Protein AF-A0A9D6PMW6-F1 (afdb_monomer)

Structure (mmCIF, N/CA/C/O backbone):
data_AF-A0A9D6PMW6-F1
#
_entry.id   AF-A0A9D6PMW6-F1
#
loop_
_atom_site.group_PDB
_atom_site.id
_atom_site.type_symbol
_atom_site.label_atom_id
_atom_site.label_alt_id
_atom_site.label_comp_id
_atom_site.label_asym_id
_atom_site.label_entity_id
_atom_site.label_seq_id
_atom_site.pdbx_PDB_ins_code
_atom_site.Cartn_x
_atom_site.Cartn_y
_atom_site.Cartn_z
_atom_site.occupancy
_atom_site.B_iso_or_equiv
_atom_site.auth_seq_id
_atom_site.auth_comp_id
_atom_site.auth_asym_id
_atom_site.auth_atom_id
_atom_site.pdbx_PDB_model_num
ATOM 1 N N . MET A 1 1 ? 7.064 -16.367 3.339 1.00 89.75 1 MET A N 1
ATOM 2 C CA . MET A 1 1 ? 6.747 -15.152 2.563 1.00 89.75 1 MET A CA 1
ATOM 3 C C . MET A 1 1 ? 5.473 -15.414 1.780 1.00 89.75 1 MET A C 1
ATOM 5 O O . MET A 1 1 ? 5.147 -16.579 1.573 1.00 89.75 1 MET A O 1
ATOM 9 N N . HIS A 1 2 ? 4.798 -14.378 1.292 1.00 91.50 2 HIS A N 1
ATOM 10 C CA . HIS A 1 2 ? 3.635 -14.525 0.415 1.00 91.50 2 HIS A CA 1
ATOM 11 C C . HIS A 1 2 ? 3.968 -13.987 -0.974 1.00 91.50 2 HIS A C 1
ATOM 13 O O . HIS A 1 2 ? 4.409 -12.847 -1.101 1.00 91.50 2 HIS A O 1
ATOM 19 N N . VAL A 1 3 ? 3.780 -14.811 -2.005 1.00 92.81 3 VAL A N 1
ATOM 20 C CA . VAL A 1 3 ? 4.070 -14.461 -3.401 1.00 92.81 3 VAL A CA 1
ATOM 21 C C . VAL A 1 3 ? 2.794 -14.596 -4.213 1.00 92.81 3 VAL A C 1
ATOM 23 O O . VAL A 1 3 ? 2.181 -15.660 -4.236 1.00 92.81 3 VAL A O 1
ATOM 26 N N . PHE A 1 4 ? 2.428 -13.528 -4.909 1.00 92.56 4 PHE A N 1
ATOM 27 C CA . PHE A 1 4 ? 1.276 -13.466 -5.793 1.00 92.56 4 PHE A CA 1
ATOM 28 C C . PHE A 1 4 ? 1.757 -13.243 -7.223 1.00 92.56 4 PHE A C 1
ATOM 30 O O . PHE A 1 4 ? 2.538 -12.329 -7.497 1.00 92.56 4 PHE A O 1
ATOM 37 N N . ARG A 1 5 ? 1.289 -14.091 -8.140 1.00 90.81 5 ARG A N 1
ATOM 38 C CA . ARG A 1 5 ? 1.545 -13.971 -9.578 1.00 90.81 5 ARG A CA 1
ATOM 39 C C . ARG A 1 5 ? 0.214 -13.800 -10.285 1.00 90.81 5 ARG A C 1
ATOM 41 O O . ARG A 1 5 ? -0.631 -14.688 -10.208 1.00 90.81 5 ARG A O 1
ATOM 48 N N . LYS A 1 6 ? 0.030 -12.670 -10.962 1.00 83.94 6 LYS A N 1
ATOM 49 C CA . LYS A 1 6 ? -1.171 -12.403 -11.758 1.00 83.94 6 LYS A CA 1
ATOM 50 C C . LYS A 1 6 ? -0.762 -11.721 -13.055 1.00 83.94 6 LYS A C 1
ATOM 52 O O . LYS A 1 6 ? -0.199 -10.633 -13.024 1.00 83.94 6 LYS A O 1
ATOM 57 N N . ALA A 1 7 ?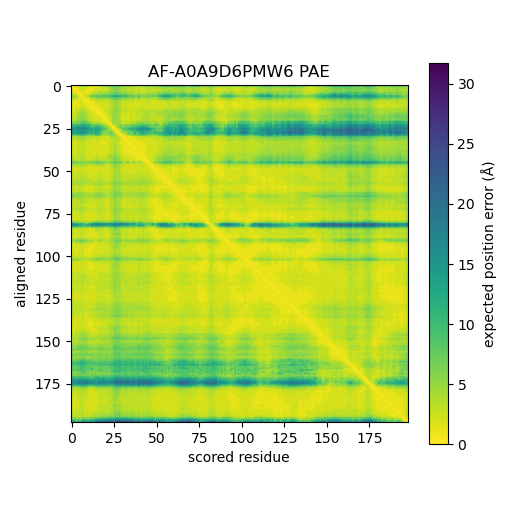 -1.022 -12.380 -14.184 1.00 82.00 7 ALA A N 1
ATOM 58 C CA . ALA A 1 7 ? -0.526 -11.963 -15.495 1.00 82.00 7 ALA A CA 1
ATOM 59 C C . ALA A 1 7 ? 0.995 -11.680 -15.465 1.00 82.00 7 ALA A C 1
ATOM 61 O O . ALA A 1 7 ? 1.779 -12.558 -15.109 1.00 82.00 7 ALA A O 1
ATOM 62 N N . ASN A 1 8 ? 1.407 -10.462 -15.811 1.00 84.69 8 ASN A N 1
ATOM 63 C CA . ASN A 1 8 ? 2.788 -9.978 -15.798 1.00 84.69 8 ASN A CA 1
ATOM 64 C C . ASN A 1 8 ? 3.202 -9.312 -14.469 1.00 84.69 8 ASN A C 1
ATOM 66 O O . ASN A 1 8 ? 4.282 -8.731 -14.393 1.00 84.69 8 ASN A O 1
ATOM 70 N N . VAL A 1 9 ? 2.364 -9.380 -13.431 1.00 89.44 9 VAL A N 1
ATOM 71 C CA . VAL A 1 9 ? 2.610 -8.756 -12.127 1.00 89.44 9 VAL A CA 1
ATOM 72 C C . VAL A 1 9 ? 3.097 -9.796 -11.122 1.00 89.44 9 VAL A C 1
ATOM 74 O O . VAL A 1 9 ? 2.489 -10.856 -10.940 1.00 89.44 9 VAL A O 1
ATOM 77 N N . LEU A 1 10 ? 4.184 -9.452 -10.432 1.00 92.75 10 LEU A N 1
ATOM 78 C CA . LEU A 1 10 ? 4.709 -10.176 -9.281 1.00 92.75 10 LEU A CA 1
ATOM 79 C C . LEU A 1 10 ? 4.611 -9.278 -8.044 1.00 92.75 10 LEU A C 1
ATOM 81 O O . LEU A 1 10 ? 5.335 -8.292 -7.938 1.00 92.75 10 LEU A O 1
ATOM 85 N N . ALA A 1 11 ? 3.732 -9.636 -7.112 1.00 95.00 11 ALA A N 1
ATOM 86 C CA . ALA A 1 11 ? 3.589 -8.960 -5.826 1.00 95.00 11 ALA A CA 1
ATOM 87 C C . ALA A 1 11 ? 4.095 -9.877 -4.709 1.00 95.00 11 ALA A C 1
ATOM 89 O O . ALA A 1 11 ? 3.752 -11.061 -4.656 1.00 95.00 11 ALA A O 1
ATOM 90 N N . ILE A 1 12 ? 4.944 -9.350 -3.827 1.00 95.38 12 ILE A N 1
ATOM 91 C CA . ILE A 1 12 ? 5.610 -10.132 -2.783 1.00 95.38 12 ILE A CA 1
ATOM 92 C C . ILE A 1 12 ? 5.473 -9.408 -1.452 1.00 95.38 12 ILE A C 1
ATOM 94 O O . ILE A 1 12 ? 5.781 -8.224 -1.347 1.00 95.38 12 ILE A O 1
ATOM 98 N N . PHE A 1 13 ? 5.090 -10.156 -0.423 1.00 95.62 13 PHE A N 1
ATOM 99 C CA . PHE A 1 13 ? 5.191 -9.733 0.967 1.00 95.62 13 PHE A CA 1
ATOM 100 C C . PHE A 1 13 ? 6.201 -10.636 1.671 1.00 95.62 13 PHE A C 1
ATOM 102 O O . PHE A 1 13 ? 5.949 -11.825 1.903 1.00 95.62 13 PHE A O 1
ATOM 109 N N . SER A 1 14 ? 7.378 -10.081 1.957 1.00 93.88 14 SER A N 1
ATOM 110 C CA . SER A 1 14 ? 8.423 -10.762 2.718 1.00 93.88 14 SER A CA 1
ATOM 111 C C . SER A 1 14 ? 7.967 -11.052 4.147 1.00 93.88 14 SER A C 1
ATOM 113 O O . SER A 1 14 ? 7.059 -10.412 4.673 1.00 93.88 14 SER A O 1
ATOM 115 N N . ASP A 1 15 ? 8.625 -12.008 4.791 1.00 92.06 15 ASP A N 1
ATOM 116 C CA . ASP A 1 15 ? 8.493 -12.237 6.227 1.00 92.06 15 ASP A CA 1
ATOM 117 C C . ASP A 1 15 ? 9.871 -12.170 6.896 1.00 92.06 15 ASP A C 1
ATOM 119 O O . ASP A 1 15 ? 10.880 -11.870 6.255 1.00 92.06 15 ASP A O 1
ATOM 123 N N . ARG A 1 16 ? 9.923 -12.479 8.193 1.00 90.50 16 ARG A N 1
ATOM 124 C CA . ARG A 1 16 ? 11.160 -12.434 8.985 1.00 90.50 16 ARG A CA 1
ATOM 125 C C . ARG A 1 16 ? 12.247 -13.397 8.488 1.00 90.50 16 ARG A C 1
ATOM 127 O O . ARG A 1 16 ? 13.410 -13.196 8.816 1.00 90.50 16 ARG A O 1
ATOM 134 N N . THR A 1 17 ? 11.903 -14.423 7.704 1.00 90.81 17 THR A N 1
ATOM 135 C CA . THR A 1 17 ? 12.887 -15.367 7.143 1.00 90.81 17 THR A CA 1
ATOM 136 C C . THR A 1 17 ? 13.691 -14.763 5.992 1.00 90.81 17 THR A C 1
ATOM 138 O O . THR A 1 17 ? 14.759 -15.274 5.657 1.00 90.81 17 THR A O 1
ATOM 141 N N . SER A 1 18 ? 13.221 -13.648 5.420 1.00 89.81 18 SER A N 1
ATOM 142 C CA . SER A 1 18 ? 13.950 -12.868 4.415 1.00 89.81 18 SER A CA 1
ATOM 143 C C . SER A 1 18 ? 15.012 -11.937 5.013 1.00 89.81 18 SER A C 1
ATOM 145 O O . SER A 1 18 ? 15.673 -11.229 4.259 1.00 89.81 18 SER A O 1
ATOM 147 N N . GLY A 1 19 ? 15.177 -11.924 6.339 1.00 89.50 19 GLY A N 1
ATOM 148 C CA . GLY A 1 19 ? 16.024 -10.955 7.027 1.00 89.50 19 GLY A CA 1
ATOM 149 C C . GLY A 1 19 ? 15.397 -9.561 7.075 1.00 89.50 19 GLY A C 1
ATOM 150 O O . GLY A 1 19 ? 14.213 -9.374 6.787 1.00 89.50 19 GLY A O 1
ATOM 151 N N . ASP A 1 20 ? 16.197 -8.578 7.479 1.00 88.94 20 ASP A N 1
ATOM 152 C CA . ASP A 1 20 ? 15.786 -7.177 7.471 1.00 88.94 20 ASP A CA 1
ATOM 153 C C . ASP A 1 20 ? 15.907 -6.607 6.054 1.00 88.94 20 ASP A C 1
ATOM 155 O O . ASP A 1 20 ? 16.970 -6.692 5.438 1.00 88.94 20 ASP A O 1
ATOM 159 N N . LEU A 1 21 ? 14.810 -6.049 5.545 1.00 89.62 21 LEU A N 1
ATOM 160 C CA . LEU A 1 21 ? 14.728 -5.396 4.236 1.00 89.62 21 LEU A CA 1
ATOM 161 C C . LEU A 1 21 ? 14.435 -3.898 4.371 1.00 89.62 21 LEU A C 1
ATOM 163 O O . LEU A 1 21 ? 14.068 -3.254 3.395 1.00 89.62 21 LEU A O 1
ATOM 167 N N . SER A 1 22 ? 14.574 -3.342 5.575 1.00 85.00 22 SER A N 1
ATOM 168 C CA . SER A 1 22 ? 14.272 -1.949 5.900 1.00 85.00 22 SER A CA 1
ATOM 169 C C . SER A 1 22 ? 15.308 -0.999 5.303 1.00 85.00 22 SER A C 1
ATOM 171 O O . SER A 1 22 ? 16.203 -0.520 5.993 1.00 85.00 22 SER A O 1
ATOM 173 N N . PHE A 1 23 ? 15.179 -0.670 4.017 1.00 83.44 23 PHE A N 1
ATOM 174 C CA . PHE A 1 23 ? 16.086 0.281 3.358 1.00 83.44 23 PHE A CA 1
ATOM 175 C C . PHE A 1 23 ? 16.006 1.712 3.913 1.00 83.44 23 PHE A C 1
ATOM 177 O O . PHE A 1 23 ? 16.855 2.539 3.587 1.00 83.44 23 PHE A O 1
ATOM 184 N N . PHE A 1 24 ? 15.016 2.020 4.754 1.00 72.19 24 PHE A N 1
ATOM 185 C CA . PHE A 1 24 ? 14.955 3.298 5.463 1.00 72.19 24 PHE A CA 1
ATOM 186 C C . PHE A 1 24 ? 15.955 3.384 6.632 1.00 72.19 24 PHE A C 1
ATOM 188 O O . PHE A 1 24 ? 16.315 4.492 7.024 1.00 72.19 24 PHE A O 1
ATOM 195 N N . ASP A 1 25 ? 16.437 2.249 7.157 1.00 69.75 25 ASP A N 1
ATOM 196 C CA . ASP A 1 25 ? 17.527 2.186 8.136 1.00 69.75 25 ASP A CA 1
ATOM 197 C C . ASP A 1 25 ? 18.825 1.750 7.439 1.00 69.75 25 ASP A C 1
ATOM 199 O O . ASP A 1 25 ? 19.256 0.596 7.489 1.00 69.75 25 ASP A O 1
ATOM 203 N N . VAL A 1 26 ? 19.460 2.708 6.759 1.00 61.97 26 VAL A N 1
ATOM 204 C CA . VAL A 1 26 ? 20.708 2.493 6.004 1.00 61.97 26 VAL A CA 1
ATOM 205 C C . VAL A 1 26 ? 21.917 2.166 6.890 1.00 61.97 26 VAL A C 1
ATOM 207 O O . VAL A 1 26 ? 22.988 1.865 6.370 1.00 61.97 26 VAL A O 1
ATOM 210 N N . SER A 1 27 ? 21.771 2.210 8.220 1.00 64.81 27 SER A N 1
ATOM 211 C CA . SER A 1 27 ? 22.848 1.875 9.159 1.00 64.81 27 SER A CA 1
ATOM 212 C C . SER A 1 27 ? 23.121 0.370 9.253 1.00 64.81 27 SER A C 1
ATOM 214 O O . SER A 1 27 ? 24.133 -0.031 9.827 1.00 64.81 27 SER A O 1
ATOM 216 N N . ARG A 1 28 ? 22.245 -0.466 8.675 1.00 68.94 28 ARG A N 1
ATOM 217 C CA . ARG A 1 28 ? 22.333 -1.930 8.705 1.00 68.94 28 ARG A CA 1
ATOM 218 C C . ARG A 1 28 ? 22.924 -2.468 7.397 1.00 68.94 28 ARG A C 1
ATOM 220 O O . ARG A 1 28 ? 22.219 -2.511 6.388 1.00 68.94 28 ARG A O 1
ATOM 227 N N . PRO A 1 29 ? 24.183 -2.945 7.390 1.00 67.12 29 PRO A N 1
ATOM 228 C CA . PRO A 1 29 ? 24.838 -3.421 6.167 1.00 67.12 29 PRO A CA 1
ATOM 229 C C . PRO A 1 29 ? 24.130 -4.622 5.521 1.00 67.12 29 PRO A C 1
ATOM 231 O O . PRO A 1 29 ? 24.169 -4.792 4.305 1.00 67.12 29 PRO A O 1
ATOM 234 N N . SER A 1 30 ? 23.437 -5.435 6.325 1.00 84.06 30 SER A N 1
ATOM 235 C CA . SER A 1 30 ? 22.800 -6.676 5.878 1.00 84.06 30 SER A CA 1
ATOM 236 C C . SER A 1 30 ? 21.558 -6.469 5.005 1.00 84.06 30 SER A C 1
ATOM 238 O O . SER A 1 30 ? 21.152 -7.401 4.315 1.00 84.06 30 SER A O 1
ATOM 240 N N . THR A 1 31 ? 20.962 -5.272 4.973 1.00 88.00 31 THR A N 1
ATOM 241 C CA . THR A 1 31 ? 19.738 -5.005 4.196 1.00 88.00 31 THR A CA 1
ATOM 242 C C . THR A 1 31 ? 19.936 -5.268 2.701 1.00 88.00 31 THR A C 1
ATOM 244 O O . THR A 1 31 ? 19.101 -5.903 2.054 1.00 88.00 31 THR A O 1
ATOM 247 N N . PHE A 1 32 ? 21.069 -4.830 2.146 1.00 88.19 32 PHE A N 1
ATOM 248 C CA . PHE A 1 32 ? 21.373 -5.021 0.728 1.00 88.19 32 PHE A CA 1
ATOM 249 C C . PHE A 1 32 ? 21.659 -6.493 0.390 1.00 88.19 32 PHE A C 1
ATOM 251 O O . PHE A 1 32 ? 21.178 -7.006 -0.619 1.00 88.19 32 PHE A O 1
ATOM 258 N N . GLU A 1 33 ? 22.372 -7.202 1.266 1.00 90.81 33 GLU A N 1
ATOM 259 C CA . GLU A 1 33 ? 22.653 -8.636 1.115 1.00 90.81 33 GLU A CA 1
ATOM 260 C C . GLU A 1 33 ? 21.372 -9.479 1.188 1.00 90.81 33 GLU A C 1
ATOM 262 O O . GLU A 1 33 ? 21.162 -10.380 0.368 1.00 90.81 33 GLU A O 1
ATOM 267 N N . ASN A 1 34 ? 20.474 -9.149 2.121 1.00 92.38 34 ASN A N 1
ATOM 268 C CA . ASN A 1 34 ? 19.161 -9.778 2.252 1.00 92.38 34 ASN A CA 1
ATOM 269 C C . ASN A 1 34 ? 18.315 -9.557 0.992 1.00 92.38 34 ASN A C 1
ATOM 271 O O . ASN A 1 34 ? 17.681 -10.490 0.495 1.00 92.38 34 ASN A O 1
ATOM 275 N N . TRP A 1 35 ? 18.349 -8.347 0.427 1.00 92.00 35 TRP A N 1
ATOM 276 C CA . TRP A 1 35 ? 17.656 -8.025 -0.819 1.00 92.00 35 TRP A CA 1
ATOM 277 C C . TRP A 1 35 ? 18.199 -8.797 -2.025 1.00 92.00 35 TRP A C 1
ATOM 279 O O . TRP A 1 35 ? 17.420 -9.380 -2.787 1.00 92.00 35 TRP A O 1
ATOM 289 N N . ILE A 1 36 ? 19.525 -8.858 -2.191 1.00 91.88 36 ILE A N 1
ATOM 290 C CA . ILE A 1 36 ? 20.159 -9.667 -3.245 1.00 91.88 36 ILE A CA 1
ATOM 291 C C . ILE A 1 36 ? 19.770 -11.135 -3.079 1.00 91.88 36 ILE A C 1
ATOM 293 O O . ILE A 1 36 ? 19.366 -11.787 -4.043 1.00 91.88 36 ILE A O 1
ATOM 297 N N . THR A 1 37 ? 19.831 -11.651 -1.852 1.00 93.12 37 THR A N 1
ATOM 298 C CA . THR A 1 37 ? 19.461 -13.034 -1.543 1.00 93.12 37 THR A CA 1
ATOM 299 C C . THR A 1 37 ? 18.004 -13.311 -1.907 1.00 93.12 37 THR A C 1
ATOM 301 O O . THR A 1 37 ? 17.707 -14.326 -2.539 1.00 93.12 37 THR A O 1
ATOM 304 N N . LEU A 1 38 ? 17.084 -12.412 -1.546 1.00 92.31 38 LEU A N 1
ATOM 305 C CA . LEU A 1 38 ? 15.662 -12.542 -1.855 1.00 92.31 38 LEU A CA 1
ATOM 306 C C . LEU A 1 38 ? 15.406 -12.518 -3.367 1.00 92.31 38 LEU A C 1
ATOM 308 O O . LEU A 1 38 ? 14.746 -13.414 -3.890 1.00 92.31 38 LEU A O 1
ATOM 312 N N . THR A 1 39 ? 15.932 -11.516 -4.071 1.00 92.56 39 THR A N 1
ATOM 313 C CA . THR A 1 39 ? 15.730 -11.359 -5.522 1.00 92.56 39 THR A CA 1
ATOM 314 C C . THR A 1 39 ? 16.330 -12.526 -6.304 1.00 92.56 39 THR A C 1
ATOM 316 O O . THR A 1 39 ? 15.655 -13.083 -7.169 1.00 92.56 39 THR A O 1
ATOM 319 N N . THR A 1 40 ? 17.521 -12.993 -5.919 1.00 92.94 40 THR A N 1
ATOM 320 C CA . THR A 1 40 ? 18.169 -14.172 -6.516 1.00 92.94 40 THR A CA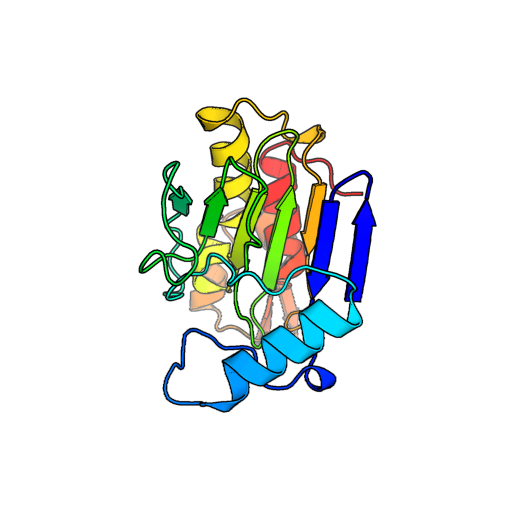 1
ATOM 321 C C . THR A 1 40 ? 17.331 -15.435 -6.318 1.00 92.94 40 THR A C 1
ATOM 323 O O . THR A 1 40 ? 17.082 -16.162 -7.277 1.00 92.94 40 THR A O 1
ATOM 326 N N . LYS A 1 41 ? 16.822 -15.680 -5.099 1.00 91.81 41 LYS A N 1
ATOM 327 C CA . LYS A 1 41 ? 15.928 -16.822 -4.812 1.00 91.81 41 LYS A CA 1
ATOM 328 C C . LYS A 1 41 ? 14.651 -16.800 -5.655 1.00 91.81 41 LYS A C 1
ATOM 330 O O . LYS A 1 41 ? 14.084 -17.853 -5.928 1.00 91.81 41 LYS A O 1
ATOM 335 N N . LEU A 1 42 ? 14.194 -15.616 -6.056 1.00 89.56 42 LEU A N 1
ATOM 336 C CA . LEU A 1 42 ? 13.002 -15.422 -6.880 1.00 89.56 42 LEU A CA 1
ATOM 337 C C . LEU A 1 42 ? 13.291 -15.424 -8.390 1.00 89.56 42 LEU A C 1
ATOM 339 O O . LEU A 1 42 ? 12.350 -15.290 -9.176 1.00 89.56 42 LEU A O 1
ATOM 343 N N . GLY A 1 43 ? 14.558 -15.570 -8.796 1.00 90.62 43 GLY A N 1
ATOM 344 C CA . GLY A 1 43 ? 14.981 -15.490 -10.195 1.00 90.62 43 GLY A CA 1
ATOM 345 C C . GLY A 1 43 ? 14.840 -14.087 -10.793 1.00 90.62 43 GLY A C 1
ATOM 346 O O . GLY A 1 43 ? 14.664 -13.951 -12.001 1.00 90.62 43 GLY A O 1
ATOM 347 N N . LEU A 1 44 ? 14.861 -13.049 -9.953 1.00 88.94 44 LEU A N 1
ATOM 348 C CA . LEU A 1 44 ? 14.747 -11.652 -10.361 1.00 88.94 44 LEU A CA 1
ATOM 349 C C . LEU A 1 44 ? 16.126 -11.009 -10.468 1.00 88.94 44 LEU A C 1
ATOM 351 O O . LEU A 1 44 ? 17.042 -11.337 -9.716 1.00 88.94 44 LEU A O 1
ATOM 355 N N . GLN A 1 45 ? 16.246 -10.025 -11.356 1.00 87.19 45 GLN A N 1
ATOM 356 C CA . GLN A 1 45 ? 17.392 -9.125 -11.330 1.00 87.19 45 GLN A CA 1
ATOM 357 C C . GLN A 1 45 ? 17.381 -8.317 -10.028 1.00 87.19 45 GLN A C 1
ATOM 359 O O . GLN A 1 45 ? 16.345 -7.792 -9.615 1.00 87.19 45 GLN A O 1
ATOM 364 N N . SER A 1 46 ? 18.542 -8.205 -9.386 1.00 85.56 46 SER A N 1
ATOM 365 C CA . SER A 1 46 ? 18.710 -7.543 -8.088 1.00 85.56 46 SER A CA 1
ATOM 366 C C . SER A 1 46 ? 18.766 -6.017 -8.197 1.00 85.56 46 SER A C 1
ATOM 368 O O . SER A 1 46 ? 19.627 -5.371 -7.601 1.00 85.56 46 SER A O 1
ATOM 370 N N . TYR A 1 47 ? 17.856 -5.419 -8.966 1.00 89.69 47 TYR A N 1
ATOM 371 C CA . TYR A 1 47 ? 17.693 -3.971 -8.962 1.00 89.69 47 TYR A CA 1
ATOM 372 C C . TYR A 1 47 ? 17.219 -3.494 -7.592 1.00 89.69 47 TYR A C 1
ATOM 374 O O . TYR A 1 47 ? 16.401 -4.154 -6.947 1.00 89.69 47 TYR A O 1
ATOM 382 N N . LEU A 1 48 ? 17.713 -2.336 -7.152 1.00 90.75 48 LEU A N 1
ATOM 383 C CA . LEU A 1 48 ? 17.151 -1.668 -5.983 1.00 90.75 48 LEU A CA 1
ATOM 384 C C . LEU A 1 48 ? 15.683 -1.296 -6.249 1.00 90.75 48 LEU A C 1
ATOM 386 O O . LEU A 1 48 ? 15.335 -0.968 -7.388 1.00 90.75 48 LEU A O 1
ATOM 390 N N . PRO A 1 49 ? 14.818 -1.335 -5.224 1.00 93.62 49 PRO A N 1
ATOM 391 C CA . PRO A 1 49 ? 13.455 -0.860 -5.358 1.00 93.62 49 PRO A CA 1
ATOM 392 C C . PRO A 1 49 ? 13.378 0.664 -5.240 1.00 93.62 49 PRO A C 1
ATOM 394 O O . PRO A 1 49 ? 14.213 1.301 -4.596 1.00 93.62 49 PRO A O 1
ATOM 397 N N . PHE A 1 50 ? 12.327 1.251 -5.802 1.00 95.62 50 PHE A N 1
ATOM 398 C CA . PHE A 1 50 ? 11.833 2.552 -5.368 1.00 95.62 50 PHE A CA 1
ATOM 399 C C . PHE A 1 50 ? 11.105 2.404 -4.029 1.00 95.62 50 PHE A C 1
ATOM 401 O O . PHE A 1 50 ? 10.242 1.535 -3.883 1.00 95.62 50 PHE A O 1
ATOM 408 N N . PHE A 1 51 ? 11.443 3.250 -3.058 1.00 95.38 51 PHE A N 1
ATOM 409 C CA . PHE A 1 51 ? 10.821 3.254 -1.733 1.00 95.38 51 PHE A CA 1
ATOM 410 C C . PHE A 1 51 ? 10.780 4.667 -1.141 1.00 95.38 51 PHE A C 1
ATOM 412 O O . PHE A 1 51 ? 11.282 5.616 -1.741 1.00 95.38 51 PHE A O 1
ATOM 419 N N . LEU A 1 52 ? 10.178 4.805 0.041 1.00 95.75 52 LEU A N 1
ATOM 420 C CA . LEU A 1 52 ? 9.956 6.087 0.708 1.00 95.75 52 LEU A CA 1
ATOM 421 C C . LEU A 1 52 ? 10.443 6.084 2.158 1.00 95.75 52 LEU A C 1
ATOM 423 O O . LEU A 1 52 ? 10.454 5.051 2.829 1.00 95.75 52 LEU A O 1
ATOM 427 N N . SER A 1 53 ? 10.745 7.277 2.662 1.00 95.44 53 SER A N 1
ATOM 428 C CA . SER A 1 53 ? 10.770 7.572 4.094 1.00 95.44 53 SER A CA 1
ATOM 429 C C . SER A 1 53 ? 9.333 7.747 4.600 1.00 95.44 53 SER A C 1
ATOM 431 O O . SER A 1 53 ? 8.756 8.827 4.491 1.00 95.44 53 SER A O 1
ATOM 433 N N . GLN A 1 54 ? 8.740 6.682 5.140 1.00 95.69 54 GLN A N 1
ATOM 434 C CA . GLN A 1 54 ? 7.336 6.655 5.575 1.00 95.69 54 GLN A CA 1
ATOM 435 C C . GLN A 1 54 ? 7.067 7.560 6.784 1.00 95.69 54 GLN A C 1
ATOM 437 O O . GLN A 1 54 ? 7.736 7.453 7.813 1.00 95.69 54 GLN A O 1
ATOM 442 N N . THR A 1 55 ? 6.056 8.432 6.688 1.00 96.25 55 THR A N 1
ATOM 443 C CA . THR A 1 55 ? 5.775 9.471 7.702 1.00 96.25 55 THR A CA 1
ATOM 444 C C . THR A 1 55 ? 4.400 9.369 8.354 1.00 96.25 55 THR A C 1
ATOM 446 O O . THR A 1 55 ? 4.067 10.197 9.203 1.00 96.25 55 THR A O 1
ATOM 449 N N . HIS A 1 56 ? 3.616 8.347 8.005 1.00 96.19 56 HIS A N 1
ATOM 450 C CA . HIS A 1 56 ? 2.229 8.171 8.436 1.00 96.19 56 HIS A CA 1
ATOM 451 C C . HIS A 1 56 ? 1.318 9.347 8.036 1.00 96.19 56 HIS A C 1
ATOM 453 O O . HIS A 1 56 ? 0.340 9.653 8.725 1.00 96.19 56 HIS A O 1
ATOM 459 N N . LYS A 1 57 ? 1.649 10.003 6.919 1.00 96.00 57 LYS A N 1
ATOM 460 C CA . LYS A 1 57 ? 0.817 10.985 6.217 1.00 96.00 57 LYS A CA 1
ATOM 461 C C . LYS A 1 57 ? 0.163 10.313 5.007 1.00 96.00 57 LYS A C 1
ATOM 463 O O . LYS A 1 57 ? 0.257 9.103 4.834 1.00 96.00 57 LYS A O 1
ATOM 468 N N . ASP A 1 58 ? -0.546 11.078 4.196 1.00 96.00 58 ASP A N 1
ATOM 469 C CA . ASP A 1 58 ? -1.310 10.627 3.029 1.00 96.00 58 ASP A CA 1
ATOM 470 C C . ASP A 1 58 ? -0.734 11.135 1.698 1.00 96.00 58 ASP A C 1
ATOM 472 O O . ASP A 1 58 ? -1.415 11.122 0.675 1.00 96.00 58 ASP A O 1
ATOM 476 N N . CYS A 1 59 ? 0.519 11.596 1.704 1.00 97.44 59 CYS A N 1
ATOM 477 C CA . CYS A 1 59 ? 1.189 12.091 0.508 1.00 97.44 59 CYS A CA 1
ATOM 478 C C . CYS A 1 59 ? 1.516 10.943 -0.460 1.00 97.44 59 CYS A C 1
ATOM 480 O O . CYS A 1 59 ? 1.990 9.884 -0.033 1.00 97.44 59 CYS A O 1
ATOM 482 N N . ILE A 1 60 ? 1.315 11.199 -1.755 1.00 98.31 60 ILE A N 1
ATOM 483 C CA . ILE A 1 60 ? 1.656 10.306 -2.867 1.00 98.31 60 ILE A CA 1
ATOM 484 C C . ILE A 1 60 ? 2.834 10.918 -3.636 1.00 98.31 60 ILE A C 1
ATOM 486 O O . ILE A 1 60 ? 2.820 12.110 -3.942 1.00 98.31 60 ILE A O 1
ATOM 490 N N . VAL A 1 61 ? 3.848 10.112 -3.949 1.00 97.94 61 VAL A N 1
ATOM 491 C CA . VAL A 1 61 ? 4.994 10.490 -4.787 1.00 97.94 61 VAL A CA 1
ATOM 492 C C . VAL A 1 61 ? 4.934 9.732 -6.104 1.00 97.94 61 VAL A C 1
ATOM 494 O O . VAL A 1 61 ? 4.867 8.507 -6.116 1.00 97.94 61 VAL A O 1
ATOM 497 N N . ASP A 1 62 ? 5.033 10.452 -7.215 1.00 97.31 62 ASP A N 1
ATOM 498 C CA . ASP A 1 62 ? 5.168 9.845 -8.536 1.00 97.31 62 ASP A CA 1
ATOM 499 C C . ASP A 1 62 ? 6.628 9.869 -8.965 1.00 97.31 62 ASP A C 1
ATOM 501 O O . ASP A 1 62 ? 7.257 10.928 -9.011 1.00 97.31 62 ASP A O 1
ATOM 505 N N . VAL A 1 63 ? 7.166 8.701 -9.295 1.00 96.38 63 VAL A N 1
ATOM 506 C CA . VAL A 1 63 ? 8.536 8.580 -9.781 1.00 96.38 63 VAL A CA 1
ATOM 507 C C . VAL A 1 63 ? 8.609 9.079 -11.220 1.00 96.38 63 VAL A C 1
ATOM 509 O O . VAL A 1 63 ? 8.036 8.479 -12.131 1.00 96.38 63 VAL A O 1
ATOM 512 N N . SER A 1 64 ? 9.346 10.168 -11.433 1.00 92.12 64 SER A N 1
ATOM 513 C CA . SER A 1 64 ? 9.597 10.709 -12.769 1.00 92.12 64 SER A CA 1
ATOM 514 C C .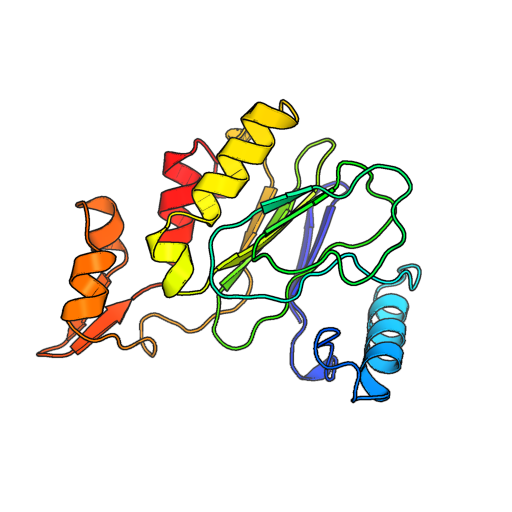 SER A 1 64 ? 10.412 9.734 -13.634 1.00 92.12 64 SER A C 1
ATOM 516 O O . SER A 1 64 ? 11.331 9.082 -13.121 1.00 92.12 64 SER A O 1
ATOM 518 N N . PRO A 1 65 ? 10.165 9.669 -14.956 1.00 90.19 65 PRO A N 1
ATOM 519 C CA . PRO A 1 65 ? 10.997 8.905 -15.883 1.00 90.19 65 PRO A CA 1
ATOM 520 C C . PRO A 1 65 ? 12.488 9.242 -15.751 1.00 90.19 65 PRO A C 1
ATOM 522 O O . PRO A 1 65 ? 12.862 10.404 -15.602 1.00 90.19 65 PRO A O 1
ATOM 525 N N . GLY A 1 66 ? 13.345 8.221 -15.804 1.00 90.12 66 GLY A N 1
ATOM 526 C CA . GLY A 1 66 ? 14.800 8.376 -15.676 1.00 90.12 66 GLY A CA 1
ATOM 527 C C . GLY A 1 66 ? 15.325 8.511 -14.241 1.00 90.12 66 GLY A C 1
ATOM 528 O O . GLY A 1 66 ? 16.540 8.555 -14.052 1.00 90.12 66 GLY A O 1
ATOM 529 N N . THR A 1 67 ? 14.452 8.533 -13.230 1.00 93.31 67 THR A N 1
ATOM 530 C CA . THR A 1 67 ? 14.870 8.542 -11.821 1.00 93.31 67 THR A CA 1
ATOM 531 C C . THR A 1 67 ? 15.548 7.225 -11.436 1.00 93.31 67 THR A C 1
ATOM 533 O O . THR A 1 67 ? 15.069 6.143 -11.781 1.00 93.31 67 THR A O 1
ATOM 536 N N . ALA A 1 68 ? 16.664 7.305 -10.708 1.00 92.94 68 ALA A N 1
ATOM 537 C CA . ALA A 1 68 ? 17.369 6.128 -10.208 1.00 92.94 68 ALA A CA 1
ATOM 538 C C . ALA A 1 68 ? 16.603 5.461 -9.045 1.00 92.94 68 ALA A C 1
ATOM 540 O O . ALA A 1 68 ? 16.027 6.173 -8.215 1.00 92.94 68 ALA A O 1
ATOM 541 N N . PRO A 1 69 ? 16.611 4.116 -8.947 1.00 93.00 69 PRO A N 1
ATOM 542 C CA . PRO A 1 69 ? 15.980 3.407 -7.838 1.00 93.00 69 PRO A CA 1
ATOM 543 C C . PRO A 1 69 ? 16.609 3.768 -6.490 1.00 93.00 69 PRO A C 1
ATOM 545 O O . PRO A 1 69 ? 17.792 4.096 -6.403 1.00 93.00 69 PRO A O 1
ATOM 548 N N . GLY A 1 70 ? 15.812 3.676 -5.427 1.00 92.75 70 GLY A N 1
ATOM 549 C CA . GLY A 1 70 ? 16.186 4.079 -4.075 1.00 92.75 70 GLY A CA 1
ATOM 550 C C . GLY A 1 70 ? 15.098 4.908 -3.396 1.00 92.75 70 GLY A C 1
ATOM 551 O O . GLY A 1 70 ? 13.940 4.909 -3.823 1.00 92.75 70 GLY A O 1
ATOM 552 N N . ASN A 1 71 ? 15.484 5.639 -2.348 1.00 94.44 71 ASN A N 1
ATOM 553 C CA . ASN A 1 71 ? 14.574 6.490 -1.585 1.00 94.44 71 ASN A CA 1
ATOM 554 C C . ASN A 1 71 ? 14.115 7.705 -2.409 1.00 94.44 71 ASN A C 1
ATOM 556 O O . ASN A 1 71 ? 14.946 8.490 -2.859 1.00 94.44 71 ASN A O 1
ATOM 560 N N . GLN A 1 72 ? 12.803 7.875 -2.557 1.00 95.88 72 GLN A N 1
ATOM 561 C CA . GLN A 1 72 ? 12.173 8.958 -3.322 1.00 95.88 72 GLN A CA 1
ATOM 562 C C . GLN A 1 72 ? 11.650 10.103 -2.438 1.00 95.88 72 GLN A C 1
ATOM 564 O O . GLN A 1 72 ? 10.904 10.963 -2.900 1.00 95.88 72 GLN A O 1
ATOM 569 N N . GLY A 1 73 ? 12.046 10.133 -1.163 1.00 95.44 73 GLY A N 1
ATOM 570 C CA . GLY A 1 73 ? 11.688 11.180 -0.209 1.00 95.44 73 GLY A CA 1
ATOM 571 C C . GLY A 1 73 ? 10.603 10.754 0.779 1.00 95.44 73 GLY A C 1
ATOM 572 O O . GLY A 1 73 ? 10.369 9.568 1.010 1.00 95.44 73 GLY A O 1
ATOM 573 N N . SER A 1 74 ? 9.970 11.743 1.410 1.00 96.50 74 SER A N 1
ATOM 574 C CA . SER A 1 74 ? 9.021 11.530 2.507 1.00 96.50 74 SER A CA 1
ATOM 575 C C . SER A 1 74 ? 7.579 11.491 2.016 1.00 96.50 74 SER A C 1
ATOM 577 O O . SER A 1 74 ? 7.024 12.521 1.637 1.00 96.50 74 SER A O 1
ATOM 579 N N . ALA A 1 75 ? 6.969 10.313 2.063 1.00 97.56 75 ALA A N 1
ATOM 580 C CA . ALA A 1 75 ? 5.573 10.069 1.717 1.00 97.56 75 ALA A CA 1
ATOM 581 C C . ALA A 1 75 ? 5.157 8.684 2.230 1.00 97.56 75 ALA A C 1
ATOM 583 O O . ALA A 1 75 ? 5.971 7.958 2.800 1.00 97.56 75 ALA A O 1
ATOM 584 N N . ASP A 1 76 ? 3.908 8.294 2.001 1.00 98.12 76 ASP A N 1
ATOM 585 C CA . ASP A 1 76 ? 3.397 6.981 2.410 1.00 98.12 76 ASP A CA 1
ATOM 586 C C . ASP A 1 76 ? 2.787 6.196 1.243 1.00 98.12 76 ASP A C 1
ATOM 588 O O . ASP A 1 76 ? 2.376 5.050 1.413 1.00 98.12 76 ASP A O 1
ATOM 592 N N . ALA A 1 77 ? 2.776 6.781 0.048 1.00 98.31 77 ALA A N 1
ATOM 593 C CA . ALA A 1 77 ? 2.394 6.124 -1.186 1.00 98.31 77 ALA A CA 1
ATOM 594 C C . ALA A 1 77 ? 3.324 6.553 -2.322 1.00 98.31 77 ALA A C 1
ATOM 596 O O . ALA A 1 77 ? 3.702 7.720 -2.421 1.00 98.31 77 ALA A O 1
ATOM 597 N N . ILE A 1 78 ? 3.690 5.611 -3.180 1.00 97.94 78 ILE A N 1
ATOM 598 C CA . ILE A 1 78 ? 4.565 5.841 -4.328 1.00 97.94 78 ILE A CA 1
ATOM 599 C C . ILE A 1 78 ? 3.960 5.203 -5.576 1.00 97.94 78 ILE A C 1
ATOM 601 O O . ILE A 1 78 ? 3.382 4.118 -5.482 1.00 97.94 78 ILE A O 1
ATOM 605 N N . THR A 1 79 ? 4.097 5.852 -6.735 1.00 97.69 79 THR A N 1
ATOM 606 C CA . THR A 1 79 ? 3.717 5.285 -8.035 1.00 97.69 79 THR A CA 1
ATOM 607 C C . THR A 1 79 ? 4.849 5.352 -9.052 1.00 97.69 79 THR A C 1
ATOM 609 O O . THR A 1 79 ? 5.728 6.211 -8.978 1.00 97.69 79 THR A O 1
ATOM 612 N N . VAL A 1 80 ? 4.827 4.438 -10.022 1.00 95.75 80 VAL A N 1
ATOM 613 C CA . VAL A 1 80 ? 5.770 4.425 -11.144 1.00 95.75 80 VAL A CA 1
ATOM 614 C C . VAL A 1 80 ? 5.084 3.929 -12.415 1.00 95.75 80 VAL A C 1
ATOM 616 O O . VAL A 1 80 ? 4.443 2.879 -12.407 1.00 95.75 80 VAL A O 1
ATOM 619 N N . SER A 1 81 ? 5.228 4.669 -13.517 1.00 89.75 81 SER A N 1
ATOM 620 C CA . SER A 1 81 ? 4.671 4.313 -14.834 1.00 89.75 81 SER A CA 1
ATOM 621 C C . SER A 1 81 ? 5.628 3.499 -15.722 1.00 89.75 81 SER A C 1
ATOM 623 O O . SER A 1 81 ? 5.291 3.131 -16.843 1.00 89.75 81 SER A O 1
ATOM 625 N N . GLU A 1 82 ? 6.849 3.229 -15.249 1.00 72.75 82 GLU A N 1
ATOM 626 C CA . GLU A 1 82 ? 7.843 2.404 -15.941 1.00 72.75 82 GLU A CA 1
ATOM 627 C C . GLU A 1 82 ? 8.223 1.172 -15.108 1.00 72.75 82 GLU A C 1
ATOM 629 O O . GLU A 1 82 ? 8.858 1.266 -14.061 1.00 72.75 82 GLU A O 1
ATOM 634 N N . HIS A 1 83 ? 7.889 -0.016 -15.608 1.00 71.31 83 HIS A N 1
ATOM 635 C CA . HIS A 1 83 ? 7.995 -1.286 -14.873 1.00 71.31 83 HIS A CA 1
ATOM 636 C C . HIS A 1 83 ? 9.402 -1.901 -14.807 1.00 71.31 83 HIS A C 1
ATOM 638 O O . HIS A 1 83 ? 9.537 -3.115 -14.667 1.00 71.31 83 HIS A O 1
ATOM 644 N N . ARG A 1 84 ? 10.468 -1.109 -14.959 1.00 82.12 84 ARG A N 1
ATOM 645 C CA . ARG A 1 84 ? 11.836 -1.659 -15.003 1.00 82.12 84 ARG A CA 1
ATOM 646 C C . ARG A 1 84 ? 12.411 -1.961 -13.623 1.00 82.12 84 ARG A C 1
ATOM 648 O O . ARG A 1 84 ? 13.278 -2.822 -13.509 1.00 82.12 84 ARG A O 1
ATOM 655 N N . PHE A 1 85 ? 11.919 -1.281 -12.593 1.00 91.12 85 PHE A N 1
ATOM 656 C CA . PHE A 1 85 ? 12.404 -1.424 -11.227 1.00 91.12 85 PHE A CA 1
ATOM 657 C C . PHE A 1 85 ? 11.269 -1.824 -10.280 1.00 91.12 85 PHE A C 1
ATOM 659 O O . PHE A 1 85 ? 10.120 -1.429 -10.498 1.00 91.12 85 PHE A O 1
ATOM 666 N N . PRO A 1 86 ? 11.571 -2.599 -9.226 1.00 93.12 86 PRO A N 1
ATOM 667 C CA . PRO A 1 86 ? 10.592 -2.903 -8.196 1.00 93.12 86 PRO A CA 1
ATOM 668 C C . PRO A 1 86 ? 10.192 -1.638 -7.425 1.00 93.12 86 PRO A C 1
ATOM 670 O O . PRO A 1 86 ? 10.945 -0.670 -7.343 1.00 93.12 86 PRO A O 1
ATOM 673 N N . ILE A 1 87 ? 9.008 -1.668 -6.824 1.00 95.25 87 ILE A N 1
ATOM 674 C CA . ILE A 1 87 ? 8.491 -0.636 -5.921 1.00 95.25 87 ILE A CA 1
ATOM 675 C C . ILE A 1 87 ? 8.104 -1.303 -4.605 1.00 95.25 87 ILE A C 1
ATOM 677 O O . ILE A 1 87 ? 7.655 -2.452 -4.605 1.00 95.25 87 ILE A O 1
ATOM 681 N N . GLY A 1 88 ? 8.292 -0.617 -3.481 1.00 94.81 88 GLY A N 1
ATOM 682 C CA . GLY A 1 88 ? 8.006 -1.207 -2.183 1.00 94.81 88 GLY A CA 1
ATOM 683 C C . GLY A 1 88 ? 7.755 -0.199 -1.075 1.00 94.81 88 GLY A C 1
ATOM 684 O O . GLY A 1 88 ? 8.117 0.973 -1.152 1.00 94.81 88 GLY A O 1
ATOM 685 N N . VAL A 1 89 ? 7.141 -0.719 -0.019 1.00 96.38 89 VAL A N 1
ATOM 686 C CA . VAL A 1 89 ? 6.945 -0.061 1.271 1.00 96.38 89 VAL A CA 1
ATOM 687 C C . VAL A 1 89 ? 7.357 -1.031 2.370 1.00 96.38 89 VAL A C 1
ATOM 689 O O . VAL A 1 89 ? 7.285 -2.250 2.196 1.00 96.38 89 VAL A O 1
ATOM 692 N N . PHE A 1 90 ? 7.775 -0.498 3.507 1.00 94.50 90 PHE A N 1
ATOM 693 C CA . PHE A 1 90 ? 8.158 -1.281 4.673 1.00 94.50 90 PHE A CA 1
ATOM 694 C C . PHE A 1 90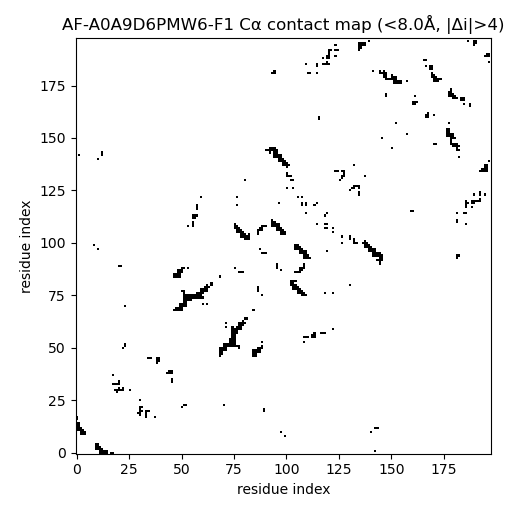 ? 7.003 -1.318 5.663 1.00 94.50 90 PHE A C 1
ATOM 696 O O . PHE A 1 90 ? 6.233 -0.368 5.778 1.00 94.50 90 PHE A O 1
ATOM 703 N N . SER A 1 91 ? 6.854 -2.418 6.390 1.00 91.94 91 SER A N 1
ATOM 704 C CA . SER A 1 91 ? 5.838 -2.480 7.431 1.00 91.94 91 SER A CA 1
ATOM 705 C C . SER A 1 91 ? 6.235 -3.408 8.565 1.00 91.94 91 SER A C 1
ATOM 707 O O . SER A 1 91 ? 6.744 -4.507 8.346 1.00 91.94 91 SER A O 1
ATOM 709 N N . ALA A 1 92 ? 5.929 -2.957 9.775 1.00 86.06 92 ALA A N 1
ATOM 710 C CA . ALA A 1 92 ? 5.735 -3.777 10.953 1.00 86.06 92 ALA A CA 1
ATOM 711 C C . ALA A 1 92 ? 4.401 -3.314 11.556 1.00 86.06 92 ALA A C 1
ATOM 713 O O . ALA A 1 92 ? 4.280 -2.158 11.952 1.00 86.06 92 ALA A O 1
ATOM 714 N N . ASP A 1 93 ? 3.389 -4.182 11.528 1.00 93.62 93 ASP A N 1
ATOM 715 C CA . ASP A 1 93 ? 1.994 -3.957 11.954 1.00 93.62 93 ASP A CA 1
ATOM 716 C C . ASP A 1 93 ? 1.102 -3.107 11.033 1.00 93.62 93 ASP A C 1
ATOM 718 O O . ASP A 1 93 ? -0.082 -3.421 10.902 1.00 93.62 93 ASP A O 1
ATOM 722 N N . CYS A 1 94 ? 1.623 -2.098 10.333 1.00 96.75 94 CYS A N 1
ATOM 723 C CA . CYS A 1 94 ? 0.833 -1.359 9.337 1.00 96.75 94 CYS A CA 1
ATOM 724 C C . CYS A 1 94 ? 0.453 -2.246 8.134 1.00 96.75 94 CYS A C 1
ATOM 726 O O . CYS A 1 94 ? 1.034 -3.310 7.911 1.00 96.75 94 CYS A O 1
ATOM 728 N N . LEU A 1 95 ? -0.525 -1.828 7.333 1.00 98.12 95 LEU A N 1
ATOM 729 C CA . LEU A 1 95 ? -0.960 -2.559 6.147 1.00 98.12 95 LEU A CA 1
ATOM 730 C C . LEU A 1 95 ? -0.150 -2.134 4.910 1.00 98.12 95 LEU A C 1
ATOM 732 O O . LEU A 1 95 ? -0.300 -1.002 4.452 1.00 98.12 95 LEU A O 1
ATOM 736 N N . PRO A 1 96 ? 0.684 -3.010 4.324 1.00 97.75 96 PRO A N 1
ATOM 737 C CA . PRO A 1 96 ? 1.256 -2.760 3.009 1.00 97.75 96 PRO A CA 1
ATOM 738 C C . PRO A 1 96 ? 0.233 -3.111 1.921 1.00 97.75 96 PRO A C 1
ATOM 740 O O . PRO A 1 96 ? -0.287 -4.231 1.875 1.00 97.75 96 PRO A O 1
ATOM 743 N N . VAL A 1 97 ? -0.033 -2.169 1.019 1.00 98.19 97 VAL A N 1
ATOM 744 C CA . VAL A 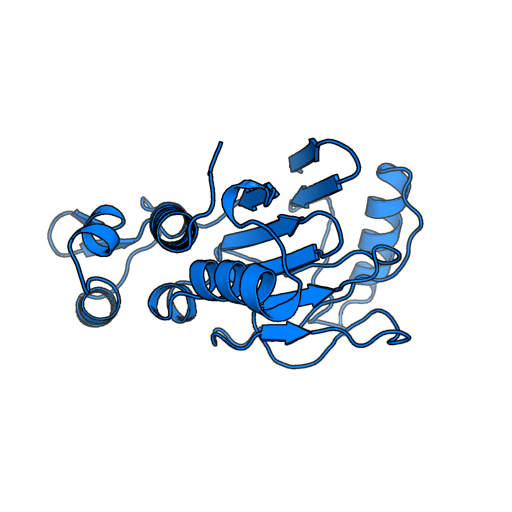1 97 ? -0.915 -2.358 -0.139 1.00 98.19 97 VAL A CA 1
ATOM 745 C C . VAL A 1 97 ? -0.099 -2.170 -1.412 1.00 98.19 97 VAL A C 1
ATOM 747 O O . VAL A 1 97 ? 0.536 -1.136 -1.596 1.00 98.19 97 VAL A O 1
ATOM 750 N N . LEU A 1 98 ? -0.100 -3.170 -2.288 1.00 97.69 98 LEU A N 1
ATOM 751 C CA . LEU A 1 98 ? 0.525 -3.107 -3.609 1.00 97.69 98 LEU A CA 1
ATOM 752 C C . LEU A 1 98 ? -0.572 -3.052 -4.667 1.00 97.69 98 LEU A C 1
ATOM 754 O O . LEU A 1 98 ? -1.547 -3.795 -4.581 1.00 97.69 98 LEU A O 1
ATOM 758 N N . ILE A 1 99 ? -0.417 -2.186 -5.660 1.00 96.44 99 ILE A N 1
ATOM 759 C CA . ILE A 1 99 ? -1.398 -1.971 -6.723 1.00 96.44 99 ILE A CA 1
ATOM 760 C C . ILE A 1 99 ? -0.692 -2.069 -8.068 1.00 96.44 99 ILE A C 1
ATOM 762 O O . ILE A 1 99 ? 0.382 -1.501 -8.253 1.00 96.44 99 ILE A O 1
ATOM 766 N N . ALA A 1 100 ? -1.291 -2.776 -9.018 1.00 95.56 100 ALA A N 1
ATOM 767 C CA . ALA A 1 100 ? -0.794 -2.852 -10.383 1.00 95.56 100 ALA A CA 1
ATOM 768 C C . ALA A 1 100 ? -1.920 -2.605 -11.390 1.00 95.56 100 ALA A C 1
ATOM 770 O O . ALA A 1 100 ? -2.877 -3.382 -11.468 1.00 95.56 100 ALA A O 1
ATOM 771 N N . GLY A 1 101 ? -1.777 -1.524 -12.155 1.00 93.81 101 GLY A N 1
ATOM 772 C CA . GLY A 1 101 ? -2.556 -1.238 -13.356 1.00 93.81 101 GLY A CA 1
ATOM 773 C C . GLY A 1 101 ? -1.887 -1.792 -14.615 1.00 93.81 101 GLY A C 1
ATOM 774 O O . GLY A 1 101 ? -0.931 -2.567 -14.546 1.00 93.81 101 GLY A O 1
ATOM 775 N N . LYS A 1 102 ? -2.378 -1.381 -15.786 1.00 91.06 102 LYS A N 1
ATOM 776 C CA . LYS A 1 102 ? -1.843 -1.799 -17.092 1.00 91.06 102 LYS A CA 1
ATOM 777 C C . LYS A 1 102 ? -0.459 -1.218 -17.366 1.00 91.06 102 LYS A C 1
ATOM 779 O O . LYS A 1 102 ? 0.346 -1.878 -18.021 1.00 91.06 102 LYS A O 1
ATOM 784 N N . LYS A 1 103 ? -0.209 0.019 -16.925 1.00 88.00 103 LYS A N 1
ATOM 785 C CA . LYS A 1 103 ? 1.037 0.760 -17.190 1.00 88.00 103 LYS A CA 1
ATOM 786 C C . LYS A 1 103 ? 1.643 1.403 -15.947 1.00 88.00 103 LYS A C 1
ATOM 788 O O . LYS A 1 103 ? 2.628 2.122 -16.057 1.00 88.00 103 LYS A O 1
ATOM 793 N N . VAL A 1 104 ? 1.064 1.179 -14.771 1.00 94.25 104 VAL A N 1
ATOM 794 C CA . VAL A 1 104 ? 1.497 1.822 -13.527 1.00 94.25 104 VAL A CA 1
ATOM 795 C C . VAL A 1 104 ? 1.508 0.835 -12.366 1.00 94.25 104 VAL A C 1
ATOM 797 O O . VAL A 1 104 ? 0.661 -0.054 -12.277 1.00 94.25 104 VAL A O 1
ATOM 800 N N . LEU A 1 105 ? 2.485 0.980 -11.477 1.00 96.06 105 LEU A N 1
ATOM 801 C CA . LEU A 1 105 ? 2.516 0.309 -10.180 1.00 96.06 105 LEU A CA 1
ATOM 802 C C . LEU A 1 105 ? 2.338 1.345 -9.076 1.00 96.06 105 LEU A C 1
ATOM 804 O O . LEU A 1 105 ? 2.806 2.474 -9.205 1.00 96.06 105 LEU A O 1
ATOM 808 N N . GLY A 1 106 ? 1.712 0.931 -7.982 1.00 97.25 106 GLY A N 1
ATOM 809 C CA . GLY A 1 106 ? 1.590 1.691 -6.750 1.00 97.25 106 GLY A CA 1
ATOM 810 C C . GLY A 1 106 ? 1.976 0.840 -5.544 1.00 97.25 106 GLY A C 1
ATOM 811 O O . GLY A 1 106 ? 1.717 -0.364 -5.513 1.00 97.25 106 GLY A O 1
ATOM 812 N N . ALA A 1 107 ? 2.572 1.461 -4.534 1.00 98.00 107 ALA A N 1
ATOM 813 C CA . ALA A 1 107 ? 2.770 0.849 -3.226 1.00 98.00 107 ALA A CA 1
ATOM 814 C C . ALA A 1 107 ? 2.382 1.845 -2.133 1.00 98.00 107 ALA A C 1
ATOM 816 O O . ALA A 1 107 ? 2.737 3.020 -2.216 1.00 98.00 107 ALA A O 1
ATOM 817 N N . VAL A 1 108 ? 1.650 1.377 -1.124 1.00 98.50 108 VAL A N 1
ATOM 818 C CA . VAL A 1 108 ? 1.097 2.202 -0.047 1.00 98.50 108 VAL A CA 1
ATOM 819 C C . VAL A 1 108 ? 1.385 1.583 1.309 1.00 98.50 108 VAL A C 1
ATOM 821 O O . VAL A 1 108 ? 1.097 0.413 1.560 1.00 98.50 108 VAL A O 1
ATOM 824 N N . HIS A 1 109 ? 1.916 2.408 2.199 1.00 98.19 109 HIS A N 1
ATOM 825 C CA . HIS A 1 109 ? 2.014 2.158 3.622 1.00 98.19 109 HIS A CA 1
ATOM 826 C C . HIS A 1 109 ? 0.762 2.707 4.320 1.00 98.19 109 HIS A C 1
ATOM 828 O O . HIS A 1 109 ? 0.656 3.902 4.605 1.00 98.19 109 HIS A O 1
ATOM 834 N N . ALA A 1 110 ? -0.195 1.830 4.608 1.00 98.12 110 ALA A N 1
ATOM 835 C CA . ALA A 1 110 ? -1.439 2.182 5.278 1.00 98.12 110 ALA A CA 1
ATOM 836 C C . ALA A 1 110 ? -1.346 1.885 6.783 1.00 98.12 110 ALA A C 1
ATOM 838 O O . ALA A 1 110 ? -1.561 0.771 7.250 1.00 98.12 110 ALA A O 1
ATOM 839 N N . SER A 1 111 ? -1.020 2.906 7.566 1.00 97.25 111 SER A N 1
ATOM 840 C CA . SER A 1 111 ? -1.146 2.915 9.027 1.00 97.25 111 SER A CA 1
ATOM 841 C C . SER A 1 111 ? -2.546 3.362 9.453 1.00 97.25 111 SER A C 1
ATOM 843 O O . SER A 1 111 ? -3.283 3.930 8.651 1.00 97.25 111 SER A O 1
ATOM 845 N N . TRP A 1 112 ? -2.925 3.228 10.726 1.00 95.31 112 TRP A N 1
ATOM 846 C CA . TRP A 1 112 ? -4.207 3.788 11.188 1.00 95.31 112 TRP A CA 1
ATOM 847 C C . TRP A 1 112 ? -4.294 5.317 10.977 1.00 95.31 112 TRP A C 1
ATOM 849 O O . TRP A 1 112 ? -5.359 5.843 10.657 1.00 95.31 112 TRP A O 1
ATOM 859 N N . LYS A 1 113 ? -3.163 6.037 11.088 1.00 96.25 113 LYS A N 1
ATOM 860 C CA . LYS A 1 113 ? -3.098 7.509 11.009 1.00 96.25 113 LYS A CA 1
ATOM 861 C C . LYS A 1 113 ? -3.405 8.067 9.629 1.00 96.25 113 LYS A C 1
ATOM 863 O O . LYS A 1 113 ? -3.949 9.165 9.554 1.00 96.25 113 LYS A O 1
ATOM 868 N N . ASN A 1 114 ? -3.025 7.355 8.572 1.00 96.44 114 ASN A N 1
ATOM 869 C CA . ASN A 1 114 ? -3.276 7.762 7.189 1.00 96.44 114 ASN A CA 1
ATOM 870 C C . ASN A 1 114 ? -4.396 6.947 6.529 1.00 96.44 114 ASN A C 1
ATOM 872 O O . ASN A 1 114 ? -5.032 7.448 5.607 1.00 96.44 114 ASN A O 1
ATOM 876 N N . SER A 1 115 ? -4.744 5.772 7.065 1.00 96.12 115 SER A N 1
ATOM 877 C CA . SER A 1 115 ? -5.986 5.083 6.699 1.00 96.12 115 SER A CA 1
ATOM 878 C C . SER A 1 115 ? -7.197 5.928 7.077 1.00 96.12 115 SER A C 1
ATOM 880 O O . SER A 1 115 ? -8.093 6.065 6.261 1.00 96.12 115 SER A O 1
ATOM 882 N N . ARG A 1 116 ? -7.205 6.622 8.227 1.00 94.06 116 ARG A N 1
ATOM 883 C CA . ARG A 1 116 ? -8.278 7.597 8.534 1.00 94.06 116 ARG A CA 1
ATOM 884 C C . ARG A 1 116 ? -8.375 8.746 7.512 1.00 94.06 116 ARG A C 1
ATOM 886 O O . ARG A 1 116 ? -9.388 9.422 7.442 1.00 94.06 116 ARG A O 1
ATOM 893 N N . LEU A 1 117 ? -7.305 8.995 6.749 1.00 95.19 117 LEU A N 1
ATOM 894 C CA . LEU A 1 117 ? -7.245 10.015 5.697 1.00 95.19 117 LEU A CA 1
ATOM 895 C C . LEU A 1 117 ? -7.568 9.440 4.309 1.00 95.19 117 LEU A C 1
ATOM 897 O O . LEU A 1 117 ? -7.436 10.158 3.318 1.00 95.19 117 LEU A O 1
ATOM 901 N N . GLY A 1 118 ? -7.952 8.166 4.212 1.00 95.81 118 GLY A N 1
ATOM 902 C CA . GLY A 1 118 ? -8.366 7.549 2.955 1.00 95.81 118 GLY A CA 1
ATOM 903 C C . GLY A 1 118 ? -7.225 7.166 2.010 1.00 95.81 118 GLY A C 1
ATOM 904 O O . GLY A 1 118 ? -7.454 7.144 0.804 1.00 95.81 118 GLY A O 1
ATOM 905 N N . ILE A 1 119 ? -5.998 6.923 2.497 1.00 97.88 119 ILE A N 1
ATOM 906 C CA . ILE A 1 119 ? -4.812 6.753 1.629 1.00 97.88 119 ILE A CA 1
ATOM 907 C C . ILE A 1 119 ? -4.980 5.662 0.552 1.00 97.88 119 ILE A C 1
ATOM 909 O O . ILE A 1 119 ? -4.543 5.859 -0.582 1.00 97.88 119 ILE A O 1
ATOM 913 N N . SER A 1 120 ? -5.659 4.550 0.857 1.00 97.50 120 SER A N 1
ATOM 914 C CA . SER A 1 120 ? -5.915 3.487 -0.124 1.00 97.50 120 SER A CA 1
ATOM 915 C C . SER A 1 120 ? -6.921 3.889 -1.206 1.00 97.50 120 SER A C 1
ATOM 917 O O . SER A 1 120 ? -6.746 3.520 -2.363 1.00 97.50 120 SER A O 1
ATOM 919 N N . GLY A 1 121 ? -7.928 4.697 -0.875 1.00 97.44 121 GLY A N 1
ATOM 920 C CA . GLY A 1 121 ? -8.822 5.269 -1.885 1.00 97.44 121 GLY A CA 1
ATOM 921 C C . GLY A 1 121 ? -8.127 6.350 -2.716 1.00 97.44 121 GLY A C 1
ATOM 922 O O . GLY A 1 121 ? -8.210 6.362 -3.942 1.00 97.44 121 GLY A O 1
ATOM 923 N N . LYS A 1 122 ? -7.332 7.205 -2.059 1.00 98.31 122 LYS A N 1
ATOM 924 C CA . LYS A 1 122 ? -6.541 8.259 -2.712 1.00 98.31 122 LYS A CA 1
ATOM 925 C C . LYS A 1 122 ? -5.600 7.708 -3.769 1.00 98.31 122 LYS A C 1
ATOM 927 O O . LYS A 1 122 ? -5.528 8.285 -4.847 1.00 98.31 122 LYS A O 1
ATOM 932 N N . ILE A 1 123 ? -4.906 6.602 -3.496 1.00 98.12 123 ILE A N 1
ATOM 933 C CA . ILE A 1 123 ? -4.027 6.000 -4.502 1.00 98.12 123 ILE A CA 1
ATOM 934 C C . ILE A 1 123 ? -4.826 5.430 -5.681 1.00 98.12 123 ILE A C 1
ATOM 936 O O . ILE A 1 123 ? -4.389 5.584 -6.813 1.00 98.12 123 ILE A O 1
ATOM 940 N N . VAL A 1 124 ? -6.007 4.836 -5.457 1.00 98.25 124 VAL A N 1
ATOM 941 C CA . VAL A 1 124 ? -6.867 4.344 -6.548 1.00 98.25 124 VAL A CA 1
ATOM 942 C C .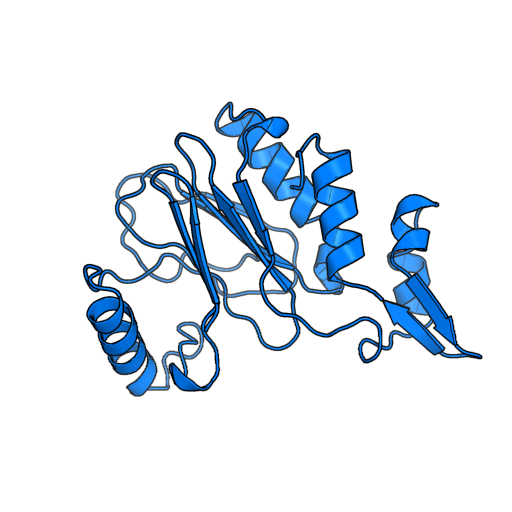 VAL A 1 124 ? -7.302 5.511 -7.432 1.00 98.25 124 VAL A C 1
ATOM 944 O O . VAL A 1 124 ? -7.049 5.478 -8.635 1.00 98.25 124 VAL A O 1
ATOM 947 N N . ASN A 1 125 ? -7.848 6.574 -6.835 1.00 98.44 125 ASN A N 1
ATOM 948 C CA . ASN A 1 125 ? -8.251 7.775 -7.567 1.00 98.44 125 ASN A CA 1
ATOM 949 C C . ASN A 1 125 ? -7.068 8.383 -8.321 1.00 98.44 125 ASN A C 1
ATOM 951 O O . ASN A 1 125 ? -7.160 8.610 -9.522 1.00 98.44 125 ASN A O 1
ATOM 955 N N . HIS A 1 126 ? -5.917 8.532 -7.666 1.00 98.19 126 HIS A N 1
ATOM 956 C CA . HIS A 1 126 ? -4.706 9.068 -8.285 1.00 98.19 126 HIS A CA 1
ATOM 957 C C . HIS A 1 126 ? -4.257 8.252 -9.502 1.00 98.19 126 HIS A C 1
ATOM 959 O O . HIS A 1 126 ? -3.928 8.822 -10.540 1.00 98.19 126 HIS A O 1
ATOM 965 N N . LEU A 1 127 ? -4.293 6.917 -9.418 1.00 97.00 127 LEU A N 1
ATOM 966 C CA . LEU A 1 127 ? -3.971 6.049 -10.552 1.00 97.00 127 LEU A CA 1
ATOM 967 C C . LEU A 1 127 ? -4.961 6.222 -11.715 1.00 97.00 127 LEU A C 1
ATOM 969 O O . LEU A 1 127 ? -4.548 6.246 -12.876 1.00 97.00 127 LEU A O 1
ATOM 973 N N . THR A 1 128 ? -6.248 6.392 -11.417 1.00 97.12 128 THR A N 1
ATOM 974 C CA . THR A 1 128 ? -7.283 6.594 -12.443 1.00 97.12 128 THR A CA 1
ATOM 975 C C . THR A 1 128 ? -7.201 7.977 -13.092 1.00 97.12 128 THR A C 1
ATOM 977 O O . THR A 1 128 ? -7.186 8.086 -14.315 1.00 97.12 128 THR A O 1
ATOM 980 N N . GLU A 1 129 ? -7.066 9.035 -12.292 1.00 97.38 129 GLU A N 1
ATOM 981 C CA . GLU A 1 129 ? -7.091 10.429 -12.734 1.00 97.38 129 GLU A CA 1
ATOM 982 C C . GLU A 1 129 ? -5.806 10.813 -13.469 1.00 97.38 129 GLU A C 1
ATOM 984 O O . GLU A 1 129 ? -5.854 11.467 -14.511 1.00 97.38 129 GLU A O 1
ATOM 989 N N . LYS A 1 130 ? -4.645 10.397 -12.948 1.00 96.25 130 LYS A N 1
ATOM 990 C CA . LYS A 1 130 ? -3.346 10.785 -13.507 1.00 96.25 130 LYS A CA 1
ATOM 991 C C . LYS A 1 130 ? -2.883 9.876 -14.638 1.00 96.25 130 LYS A C 1
ATOM 993 O O . LYS A 1 130 ? -2.300 10.362 -15.606 1.00 96.25 130 LYS A O 1
ATOM 998 N N . PHE A 1 131 ? -3.095 8.567 -14.506 1.00 94.69 131 PHE A N 1
ATOM 999 C CA . PHE A 1 131 ? -2.554 7.578 -15.444 1.00 94.69 131 PHE A CA 1
ATOM 1000 C C . PHE A 1 131 ? -3.621 6.958 -16.355 1.00 94.69 131 PHE A C 1
ATOM 1002 O O . PHE A 1 131 ? -3.272 6.195 -17.257 1.00 94.69 131 PHE A O 1
ATOM 1009 N N . GLY A 1 132 ? -4.900 7.305 -16.173 1.00 95.88 132 GLY A N 1
ATOM 1010 C CA . GLY A 1 132 ? -5.995 6.809 -17.009 1.00 95.88 132 GLY A CA 1
ATOM 1011 C C . GLY A 1 132 ? -6.285 5.320 -16.813 1.00 95.88 132 GLY A C 1
ATOM 1012 O O . GLY A 1 132 ? -6.821 4.675 -17.716 1.00 95.88 132 GLY A O 1
ATOM 1013 N N . GLU A 1 133 ? -5.890 4.748 -15.673 1.00 95.31 133 GLU A N 1
ATOM 1014 C CA . GLU A 1 133 ? -6.244 3.373 -15.328 1.00 95.31 133 GLU A CA 1
ATOM 1015 C C . GLU A 1 133 ? -7.746 3.259 -15.033 1.00 95.31 133 GLU A C 1
ATOM 1017 O O . GLU A 1 133 ? -8.381 4.194 -14.550 1.00 95.31 133 GLU A O 1
ATOM 1022 N N . SER A 1 134 ? -8.323 2.088 -15.295 1.00 96.38 134 SER A N 1
ATOM 1023 C CA . SER A 1 134 ? -9.681 1.769 -14.846 1.00 96.38 134 SER A CA 1
ATOM 1024 C C . SER A 1 134 ? -9.605 1.199 -13.433 1.00 96.38 134 SER A C 1
ATOM 1026 O O . SER A 1 134 ? -8.919 0.197 -13.228 1.00 96.38 134 SER A O 1
ATOM 1028 N N . ALA A 1 135 ? -10.315 1.792 -12.468 1.00 97.00 135 ALA A N 1
ATOM 1029 C CA . ALA A 1 135 ? -10.287 1.345 -11.071 1.00 97.00 135 ALA A CA 1
ATOM 1030 C C . ALA A 1 135 ? -10.636 -0.148 -10.933 1.00 97.00 135 ALA A C 1
ATOM 1032 O O . ALA A 1 135 ? -9.971 -0.880 -10.202 1.00 97.00 135 ALA A O 1
ATOM 1033 N N . GLY A 1 136 ? -11.631 -0.617 -11.694 1.00 96.69 136 GLY A N 1
ATOM 1034 C CA . GLY A 1 136 ? -12.056 -2.019 -11.716 1.00 96.69 136 GLY A CA 1
ATOM 1035 C C . GLY A 1 136 ? -11.032 -2.988 -12.320 1.00 96.69 136 GLY A C 1
ATOM 1036 O O . GLY A 1 136 ? -11.096 -4.181 -12.036 1.00 96.69 136 GLY A O 1
ATOM 1037 N N . ASP A 1 137 ? -10.069 -2.485 -13.100 1.00 94.38 137 ASP A N 1
ATOM 1038 C CA . ASP A 1 137 ? -8.999 -3.288 -13.709 1.00 94.38 137 ASP A CA 1
ATOM 1039 C C . ASP A 1 137 ? -7.734 -3.343 -12.828 1.00 94.38 137 ASP A C 1
ATOM 1041 O O . ASP A 1 137 ? -6.804 -4.100 -13.131 1.00 94.38 137 ASP A O 1
ATOM 1045 N N . LEU A 1 138 ? -7.663 -2.542 -11.756 1.00 95.38 138 LEU A N 1
ATOM 1046 C CA . LEU A 1 138 ? -6.506 -2.509 -10.864 1.00 95.38 138 LEU A CA 1
ATOM 1047 C C . LEU A 1 138 ? -6.384 -3.819 -10.081 1.00 95.38 138 LEU A C 1
ATOM 1049 O O . LEU A 1 138 ? -7.317 -4.284 -9.430 1.00 95.38 138 LEU A O 1
ATOM 1053 N N . ASN A 1 139 ? -5.183 -4.389 -10.073 1.00 95.38 139 ASN A N 1
ATOM 1054 C CA . ASN A 1 139 ? -4.860 -5.530 -9.228 1.00 95.38 139 ASN A CA 1
ATOM 1055 C C . ASN A 1 139 ? -4.356 -5.023 -7.882 1.00 95.38 139 ASN A C 1
ATOM 1057 O O . ASN A 1 139 ? -3.259 -4.473 -7.813 1.00 95.38 139 ASN A O 1
ATOM 1061 N N . ILE A 1 140 ? -5.145 -5.214 -6.826 1.00 96.25 140 ILE A N 1
ATOM 1062 C CA . ILE A 1 140 ? -4.818 -4.762 -5.471 1.00 96.25 140 ILE A CA 1
ATOM 1063 C C . ILE A 1 140 ? -4.444 -5.969 -4.614 1.00 96.25 140 ILE A C 1
ATOM 1065 O O . ILE A 1 140 ? -5.217 -6.910 -4.465 1.00 96.25 140 ILE A O 1
ATOM 1069 N N . PHE A 1 141 ? -3.257 -5.924 -4.018 1.00 96.38 141 PHE A N 1
ATOM 1070 C CA . PHE A 1 141 ? -2.739 -6.943 -3.116 1.00 96.38 141 PHE A CA 1
ATOM 1071 C C . PHE A 1 141 ? -2.533 -6.322 -1.739 1.00 96.38 141 PHE A C 1
ATOM 1073 O O . PHE A 1 141 ? -1.818 -5.331 -1.597 1.00 96.38 141 PHE A O 1
ATOM 1080 N N . MET A 1 142 ? -3.128 -6.916 -0.709 1.00 95.75 142 MET A N 1
ATOM 1081 C CA . MET A 1 142 ? -3.016 -6.433 0.667 1.00 95.75 142 MET A CA 1
ATOM 1082 C C . MET A 1 142 ? -2.224 -7.428 1.510 1.00 95.75 142 MET A C 1
ATOM 1084 O O . MET A 1 142 ? -2.678 -8.547 1.759 1.00 95.75 142 MET A O 1
ATOM 1088 N N . GLY A 1 143 ? -1.042 -7.022 1.962 1.00 95.44 143 GLY A N 1
ATOM 1089 C CA . GLY A 1 143 ? -0.125 -7.883 2.707 1.00 95.44 143 GLY A CA 1
ATOM 1090 C C . GLY A 1 143 ? -0.494 -8.051 4.176 1.00 95.44 143 GLY A C 1
ATOM 1091 O O . GLY A 1 143 ? -1.511 -7.520 4.613 1.00 95.44 143 GLY A O 1
ATOM 1092 N N . PRO A 1 144 ? 0.302 -8.798 4.957 1.00 95.19 144 PRO A N 1
ATOM 1093 C CA . PRO A 1 144 ? 0.056 -9.005 6.383 1.00 95.19 144 PRO A CA 1
ATOM 1094 C C . PRO A 1 144 ? 0.110 -7.684 7.165 1.00 95.19 144 PRO A C 1
ATOM 1096 O O . PRO A 1 144 ? 0.920 -6.811 6.868 1.00 95.19 144 PRO A O 1
ATOM 1099 N N . CYS A 1 145 ? -0.754 -7.556 8.171 1.00 96.81 145 CYS A N 1
ATOM 1100 C CA . CYS A 1 145 ? -0.848 -6.403 9.067 1.00 96.81 145 CYS A CA 1
ATOM 1101 C C . CYS A 1 145 ? -1.355 -6.858 10.440 1.00 96.81 145 CYS A C 1
ATOM 1103 O O . CYS A 1 145 ? -1.797 -8.002 10.592 1.00 96.81 145 CYS A O 1
ATOM 1105 N N . ILE A 1 146 ? -1.339 -5.961 11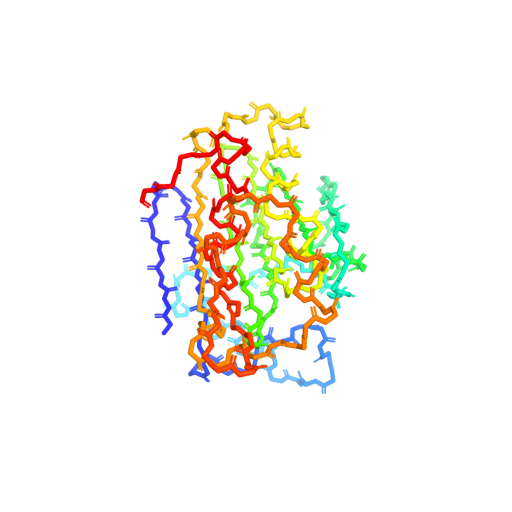.424 1.00 96.12 146 ILE A N 1
ATOM 1106 C CA . ILE A 1 146 ? -2.005 -6.201 12.703 1.00 96.12 146 ILE A CA 1
ATOM 1107 C C . ILE A 1 146 ? -3.499 -6.476 12.476 1.00 96.12 146 ILE A C 1
ATOM 1109 O O . ILE A 1 146 ? -4.158 -5.814 11.671 1.00 96.12 146 ILE A O 1
ATOM 1113 N N . GLY A 1 147 ? -4.025 -7.495 13.154 1.00 92.75 147 GLY A N 1
ATOM 1114 C CA . GLY A 1 147 ? -5.437 -7.863 13.065 1.00 92.75 147 GLY A CA 1
ATOM 1115 C C . GLY A 1 147 ? -6.317 -7.035 14.000 1.00 92.75 147 GLY A C 1
ATOM 1116 O O . GLY A 1 147 ? -5.845 -6.522 15.017 1.00 92.75 147 GLY A O 1
ATOM 1117 N N . GLN A 1 148 ? -7.623 -6.998 13.712 1.00 93.56 148 GLN A N 1
ATOM 1118 C CA . GLN A 1 148 ? -8.628 -6.351 14.568 1.00 93.56 148 GLN A CA 1
ATOM 1119 C C . GLN A 1 148 ? -8.574 -6.857 16.019 1.00 93.56 148 GLN A C 1
ATOM 1121 O O . GLN A 1 148 ? -8.767 -6.097 16.961 1.00 93.56 148 GLN A O 1
ATOM 1126 N N . CYS A 1 149 ? -8.240 -8.134 16.228 1.00 90.75 149 CYS A N 1
ATOM 1127 C CA . CYS A 1 149 ? -8.082 -8.711 17.563 1.00 90.75 149 CYS A CA 1
ATOM 1128 C C . CYS A 1 149 ? -7.011 -8.022 18.429 1.00 90.75 149 CYS A C 1
ATOM 1130 O O . CYS A 1 149 ? -7.112 -8.098 19.652 1.00 90.75 149 CYS A O 1
ATOM 1132 N N . CYS A 1 150 ? -6.030 -7.349 17.820 1.00 92.75 150 CYS A N 1
ATOM 1133 C CA . CYS A 1 150 ? -4.874 -6.772 18.508 1.00 92.75 150 CYS A CA 1
ATOM 1134 C C . CYS A 1 150 ? -4.775 -5.244 18.379 1.00 92.75 150 CYS A C 1
ATOM 1136 O O . CYS A 1 150 ? -4.154 -4.617 19.233 1.00 92.75 150 CYS A O 1
ATOM 1138 N N . LEU A 1 151 ? -5.351 -4.636 17.334 1.00 92.62 151 LEU A N 1
ATOM 1139 C CA . LEU A 1 151 ? -5.263 -3.189 17.121 1.00 92.62 151 LEU A CA 1
ATOM 1140 C C . LEU A 1 151 ? -6.291 -2.436 17.971 1.00 92.62 151 LEU A C 1
ATOM 1142 O O . LEU A 1 151 ? -7.383 -2.116 17.506 1.00 92.62 151 LEU A O 1
ATOM 1146 N N . GLU A 1 152 ? -5.917 -2.163 19.217 1.00 94.19 152 GLU A N 1
ATOM 1147 C CA . GLU A 1 152 ? -6.698 -1.361 20.158 1.00 94.19 152 GLU A CA 1
ATOM 1148 C C . GLU A 1 152 ? -6.394 0.133 19.989 1.00 94.19 152 GLU A C 1
ATOM 1150 O O . GLU A 1 152 ? -5.233 0.547 19.999 1.00 94.19 152 GLU A O 1
ATOM 1155 N N . LEU A 1 153 ? -7.440 0.946 19.853 1.00 91.00 153 LEU A N 1
ATOM 1156 C CA . LEU A 1 153 ? -7.340 2.401 19.752 1.00 91.00 153 LEU A CA 1
ATOM 1157 C C . LEU A 1 153 ? -8.229 3.064 20.810 1.00 91.00 153 LEU A C 1
ATOM 1159 O O . LEU A 1 153 ? -9.258 2.524 21.216 1.00 91.00 153 LEU A O 1
ATOM 1163 N N . GLY A 1 154 ? -7.819 4.247 21.270 1.00 90.69 154 GLY A N 1
ATOM 1164 C CA . GLY A 1 154 ? -8.625 5.052 22.187 1.00 90.69 154 GLY A CA 1
ATOM 1165 C C . GLY A 1 154 ? -9.863 5.626 21.497 1.00 90.69 154 GLY A C 1
ATOM 1166 O O . GLY A 1 154 ? -9.847 5.874 20.293 1.00 90.69 154 GLY A O 1
ATOM 1167 N N . GLU A 1 155 ? -10.914 5.889 22.270 1.00 89.75 155 GLU A N 1
ATOM 1168 C CA . GLU A 1 155 ? -12.188 6.445 21.785 1.00 89.75 155 GLU A CA 1
ATOM 1169 C C . GLU A 1 155 ? -11.998 7.722 20.946 1.00 89.75 155 GLU A C 1
ATOM 1171 O O . GLU A 1 155 ? -12.529 7.827 19.844 1.00 89.75 155 GLU A O 1
ATOM 1176 N N . GLU A 1 156 ? -11.116 8.625 21.385 1.00 88.81 156 GLU A N 1
ATOM 1177 C CA . GLU A 1 156 ? -10.788 9.865 20.662 1.00 88.81 156 GLU A CA 1
ATOM 1178 C C . GLU A 1 156 ? -10.193 9.636 19.268 1.00 88.81 156 GLU A C 1
ATOM 1180 O O . GLU A 1 156 ? -10.365 10.447 18.358 1.00 88.81 156 GLU A O 1
ATOM 1185 N N . VAL A 1 157 ? -9.464 8.533 19.087 1.00 90.06 157 VAL A N 1
ATOM 1186 C CA . VAL A 1 157 ? -8.916 8.152 17.782 1.00 90.06 157 VAL A CA 1
ATOM 1187 C C . VAL A 1 157 ? -10.010 7.534 16.919 1.00 90.06 157 VAL A C 1
ATOM 1189 O O . VAL A 1 157 ? -10.070 7.800 15.721 1.00 90.06 157 VAL A O 1
ATOM 1192 N N . MET A 1 158 ? -10.901 6.749 17.521 1.00 89.56 158 MET A N 1
ATOM 1193 C CA . MET A 1 158 ? -12.003 6.111 16.804 1.00 89.56 158 MET A CA 1
ATOM 1194 C C . MET A 1 158 ? -13.007 7.119 16.268 1.00 89.56 158 MET A C 1
ATOM 1196 O O . MET A 1 158 ? -13.441 6.963 15.133 1.00 89.56 158 MET A O 1
ATOM 1200 N N . HIS A 1 159 ? -13.302 8.193 17.001 1.00 88.38 159 HIS A N 1
ATOM 1201 C CA . HIS A 1 159 ? -14.137 9.289 16.498 1.00 88.38 159 HIS A CA 1
ATOM 1202 C C . HIS A 1 159 ? -13.549 9.987 15.261 1.00 88.38 159 HIS A C 1
ATOM 1204 O O . HIS A 1 159 ? -14.283 10.586 14.485 1.00 88.38 159 HIS A O 1
ATOM 1210 N N . GLN A 1 160 ? -12.233 9.897 15.045 1.00 88.38 160 GLN A N 1
ATOM 1211 C CA . GLN A 1 160 ? -11.585 10.427 13.840 1.00 88.38 160 GLN A CA 1
ATOM 1212 C C . GLN A 1 160 ? -11.588 9.438 12.668 1.00 88.38 160 GLN A C 1
ATOM 1214 O O . GLN A 1 160 ? -11.214 9.822 11.562 1.00 88.38 160 GLN A O 1
ATOM 1219 N N . ILE A 1 161 ? -11.919 8.169 12.915 1.00 88.62 161 ILE A N 1
ATOM 1220 C CA . ILE A 1 161 ? -11.958 7.101 11.909 1.00 88.62 161 ILE A CA 1
ATOM 1221 C C . ILE A 1 161 ? -13.398 6.816 11.491 1.00 88.62 161 ILE A C 1
ATOM 1223 O O . ILE A 1 161 ? -13.665 6.656 10.307 1.00 88.62 161 ILE A O 1
ATOM 1227 N N . ILE A 1 162 ? -14.307 6.741 12.463 1.00 86.62 162 ILE A N 1
ATOM 1228 C CA . ILE A 1 162 ? -15.728 6.475 12.268 1.00 86.62 162 ILE A CA 1
ATOM 1229 C C . ILE A 1 162 ? -16.389 7.788 11.856 1.00 86.62 162 ILE A C 1
ATOM 1231 O O . ILE A 1 162 ? -16.866 8.554 12.691 1.00 86.62 162 ILE A O 1
ATOM 1235 N N . THR A 1 163 ? -16.375 8.064 10.558 1.00 86.44 163 THR A N 1
ATOM 1236 C CA . THR A 1 163 ? -17.010 9.255 9.978 1.00 86.44 163 THR A CA 1
ATOM 1237 C C . THR A 1 163 ? -18.324 8.935 9.273 1.00 86.44 163 THR A C 1
ATOM 1239 O O . THR A 1 163 ? -19.094 9.845 8.980 1.00 86.44 163 THR A O 1
ATOM 1242 N N . ASP A 1 164 ? -18.582 7.655 9.000 1.00 82.88 164 ASP A N 1
ATOM 1243 C CA . ASP A 1 164 ? -19.773 7.143 8.324 1.00 82.88 164 ASP A CA 1
ATOM 1244 C C . ASP A 1 164 ? -20.035 5.661 8.679 1.00 82.88 164 ASP A C 1
ATOM 1246 O O . ASP A 1 164 ? -19.236 5.005 9.356 1.00 82.88 164 ASP A O 1
ATOM 1250 N N . ASP A 1 165 ? -21.154 5.109 8.203 1.00 79.31 165 ASP A N 1
ATOM 1251 C CA . ASP A 1 165 ? -21.535 3.709 8.454 1.00 79.31 165 ASP A CA 1
ATOM 1252 C C . ASP A 1 165 ? -20.533 2.699 7.870 1.00 79.31 165 ASP A C 1
ATOM 1254 O O . ASP A 1 165 ? -20.370 1.588 8.383 1.00 79.31 165 ASP A O 1
ATOM 1258 N N . GLN A 1 166 ? -19.839 3.062 6.789 1.00 81.38 166 GLN A N 1
ATOM 1259 C CA . GLN A 1 166 ? -18.907 2.154 6.127 1.00 81.38 166 GLN A CA 1
ATOM 1260 C C . GLN A 1 166 ? -17.610 2.037 6.933 1.00 81.38 166 GLN A C 1
ATOM 1262 O O . GLN A 1 166 ? -17.193 0.933 7.274 1.00 81.38 166 GLN A O 1
ATOM 1267 N N . SER A 1 167 ? -17.012 3.150 7.341 1.00 77.88 167 SER A N 1
ATOM 1268 C CA . SER A 1 167 ? -15.877 3.178 8.269 1.00 77.88 167 SER A CA 1
ATOM 1269 C C . SER A 1 167 ? -16.216 2.545 9.624 1.00 77.88 167 SER A C 1
ATOM 1271 O O . SER A 1 167 ? -15.379 1.834 10.188 1.00 77.88 167 SER A O 1
ATOM 1273 N N . PHE A 1 168 ? -17.458 2.691 10.105 1.00 81.94 168 PHE A N 1
ATOM 1274 C CA . PHE A 1 168 ? -17.944 1.975 11.288 1.00 81.94 168 PHE A CA 1
ATOM 1275 C C . PHE A 1 168 ? -17.862 0.450 11.129 1.00 81.94 168 PHE A C 1
ATOM 1277 O O . PHE A 1 168 ? -17.472 -0.240 12.068 1.00 81.94 168 PHE A O 1
ATOM 1284 N N . SER A 1 169 ? -18.154 -0.090 9.940 1.00 87.62 169 SER A N 1
ATOM 1285 C CA . SER A 1 169 ? -18.116 -1.541 9.688 1.00 87.62 169 SER A CA 1
ATOM 1286 C C . SER A 1 169 ? -16.719 -2.169 9.822 1.00 87.62 169 SER A C 1
ATOM 1288 O O . SER A 1 169 ? -16.603 -3.370 10.060 1.00 87.62 169 SER A O 1
ATOM 1290 N N . ALA A 1 170 ? -15.653 -1.363 9.745 1.00 89.50 170 ALA A N 1
ATOM 1291 C CA . ALA A 1 170 ? -14.282 -1.798 10.013 1.00 89.50 170 ALA A CA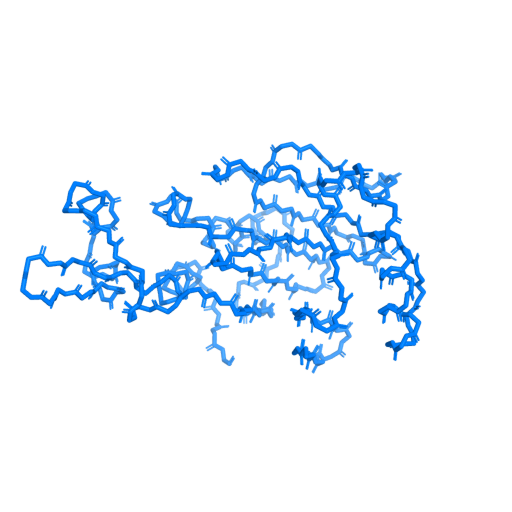 1
ATOM 1292 C C . ALA A 1 170 ? -13.921 -1.774 11.511 1.00 89.50 170 ALA A C 1
ATOM 1294 O O . ALA A 1 170 ? -12.800 -2.107 11.895 1.00 89.50 170 ALA A O 1
ATOM 1295 N N . CYS A 1 171 ? -14.841 -1.370 12.381 1.00 89.56 171 CYS A N 1
ATOM 1296 C CA . CYS A 1 171 ? -14.592 -1.156 13.798 1.00 89.56 171 CYS A CA 1
ATOM 1297 C C . CYS A 1 171 ? -15.393 -2.150 14.643 1.00 89.56 171 CYS A C 1
ATOM 1299 O O . CYS A 1 171 ? -16.482 -2.585 14.279 1.00 89.56 171 CYS A O 1
ATOM 1301 N N . SER A 1 172 ? -14.865 -2.510 15.809 1.00 88.81 172 SER A N 1
ATOM 1302 C CA . SER A 1 172 ? -15.625 -3.258 16.812 1.00 88.81 172 SER A CA 1
ATOM 1303 C C . SER A 1 172 ? -15.325 -2.738 18.209 1.00 88.81 172 SER A C 1
ATOM 1305 O O . SER A 1 172 ? -14.222 -2.263 18.484 1.00 88.81 172 SER A O 1
ATOM 1307 N N . SER A 1 173 ? -16.307 -2.823 19.102 1.00 85.69 173 SER A N 1
ATOM 1308 C CA . SER A 1 173 ? -16.125 -2.520 20.517 1.00 85.69 173 SER A CA 1
ATOM 1309 C C . SER A 1 173 ? -16.238 -3.799 21.347 1.00 85.69 173 SER A C 1
ATOM 1311 O O . SER A 1 173 ? -17.118 -4.637 21.145 1.00 85.69 173 SER A O 1
ATOM 1313 N N . LYS A 1 174 ? -15.311 -3.974 22.291 1.00 79.00 174 LYS A N 1
ATOM 1314 C CA . LYS A 1 174 ? -15.345 -5.037 23.304 1.00 79.00 174 LYS A CA 1
ATOM 1315 C C . LYS A 1 174 ? -15.260 -4.386 24.679 1.00 79.00 174 LYS A C 1
ATOM 1317 O O . LYS A 1 174 ? -14.181 -4.070 25.181 1.00 79.00 174 LYS A O 1
ATOM 1322 N N . GLY A 1 175 ? -16.421 -4.144 25.285 1.00 79.81 175 GLY A N 1
ATOM 1323 C CA . GLY A 1 175 ? -16.520 -3.369 26.521 1.00 79.81 175 GLY A CA 1
ATOM 1324 C C . GLY A 1 175 ? -16.138 -1.906 26.282 1.00 79.81 175 GLY A C 1
ATOM 1325 O O . GLY A 1 175 ? -16.756 -1.242 25.460 1.00 79.81 175 GLY A O 1
ATOM 1326 N N . LYS A 1 176 ? -15.114 -1.410 26.990 1.00 75.81 176 LYS A N 1
ATOM 1327 C CA . LYS A 1 176 ? -14.602 -0.030 26.847 1.00 75.81 176 LYS A CA 1
ATOM 1328 C C . LYS A 1 176 ? -13.498 0.122 25.793 1.00 75.81 176 LYS A C 1
ATOM 1330 O O . LYS A 1 176 ? -12.950 1.208 25.642 1.00 75.81 176 LYS A O 1
ATOM 1335 N N . LYS A 1 177 ? -13.115 -0.968 25.126 1.00 84.44 177 LYS A N 1
ATOM 1336 C CA . LYS A 1 177 ? -12.002 -0.994 24.176 1.00 84.44 177 LYS A CA 1
ATOM 1337 C C . LYS A 1 177 ? -12.525 -1.012 22.755 1.00 84.44 177 LYS A C 1
ATOM 1339 O O . LYS A 1 177 ? -13.428 -1.791 22.441 1.00 84.44 177 LYS A O 1
ATOM 1344 N N . TRP A 1 178 ? -11.927 -0.187 21.909 1.00 92.06 178 TRP A N 1
ATOM 1345 C CA . TRP A 1 178 ? -12.215 -0.157 20.487 1.00 92.06 178 TRP A CA 1
ATOM 1346 C C . TRP A 1 178 ? -11.110 -0.830 19.696 1.00 92.06 178 TRP A C 1
ATOM 1348 O O . TRP A 1 178 ? -9.929 -0.682 20.000 1.00 92.06 178 TRP A O 1
ATOM 1358 N N . HIS A 1 179 ? -11.524 -1.546 18.664 1.00 94.31 179 HIS A N 1
ATOM 1359 C CA . HIS A 1 179 ? -10.663 -2.339 17.816 1.00 94.31 179 HIS A CA 1
ATOM 1360 C C . HIS A 1 179 ? -10.889 -1.973 16.355 1.00 94.31 179 HIS A C 1
ATOM 1362 O O . HIS A 1 179 ? -12.023 -2.015 15.872 1.00 94.31 179 HIS A O 1
ATOM 1368 N N . LEU A 1 180 ? -9.807 -1.654 15.648 1.00 95.00 180 LEU A N 1
ATOM 1369 C CA . LEU A 1 180 ? -9.848 -1.325 14.226 1.00 95.00 180 LEU A CA 1
ATOM 1370 C C . LEU A 1 180 ? -9.395 -2.517 13.384 1.00 95.00 180 LEU A C 1
ATOM 1372 O O . LEU A 1 180 ? -8.295 -3.038 13.561 1.00 95.00 180 LEU A O 1
ATOM 1376 N N . ASP A 1 181 ? -10.209 -2.905 12.410 1.00 96.50 181 ASP A N 1
ATOM 1377 C CA . ASP A 1 181 ? -9.768 -3.728 11.295 1.00 96.50 181 ASP A CA 1
ATOM 1378 C C . ASP A 1 181 ? -9.152 -2.828 10.220 1.00 96.50 181 ASP A C 1
ATOM 1380 O O . ASP A 1 181 ? -9.828 -2.240 9.370 1.00 96.50 181 ASP A O 1
ATOM 1384 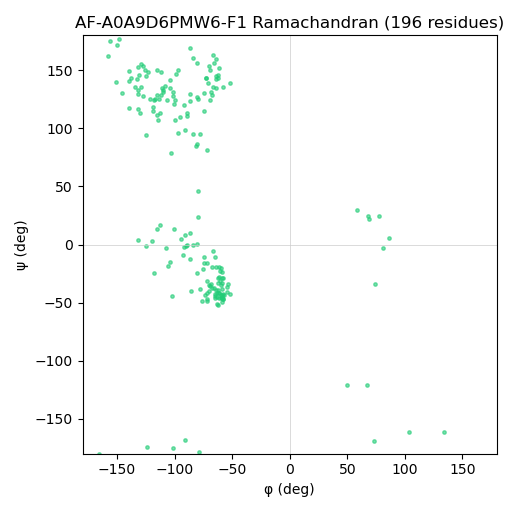N N . LEU A 1 182 ? -7.825 -2.711 10.277 1.00 95.94 182 LEU A N 1
ATOM 1385 C CA . LEU A 1 182 ? -7.064 -1.879 9.354 1.00 95.94 182 LEU A CA 1
ATOM 1386 C C . LEU A 1 182 ? -7.213 -2.350 7.901 1.00 95.94 182 LEU A C 1
ATOM 1388 O O . LEU A 1 182 ? -7.223 -1.527 6.987 1.00 95.94 182 LEU A O 1
ATOM 1392 N N . ARG A 1 183 ? -7.352 -3.660 7.674 1.00 96.69 183 ARG A N 1
ATOM 1393 C CA . ARG A 1 183 ? -7.542 -4.212 6.332 1.00 96.69 183 ARG A CA 1
ATOM 1394 C C . ARG A 1 183 ? -8.928 -3.879 5.810 1.00 96.69 183 ARG A C 1
ATOM 1396 O O . ARG A 1 183 ? -9.026 -3.382 4.693 1.00 96.69 183 ARG A O 1
ATOM 1403 N N . ALA A 1 184 ? -9.970 -4.114 6.605 1.00 96.12 184 ALA A N 1
ATOM 1404 C CA . ALA A 1 184 ? -11.344 -3.832 6.202 1.00 96.12 184 ALA A CA 1
ATOM 1405 C C . ALA A 1 184 ? -11.533 -2.349 5.853 1.00 96.12 184 ALA A C 1
ATOM 1407 O O . ALA A 1 184 ? -12.100 -2.042 4.808 1.00 96.12 184 ALA A O 1
ATOM 1408 N N . LEU A 1 185 ? -10.975 -1.433 6.655 1.00 96.69 185 LEU A N 1
ATOM 1409 C CA . LEU A 1 185 ? -11.050 0.003 6.373 1.00 96.69 185 LEU A CA 1
ATOM 1410 C C . LEU A 1 185 ? -10.442 0.354 5.003 1.00 96.69 185 LEU A C 1
ATOM 1412 O O . LEU A 1 185 ? -11.059 1.064 4.214 1.00 96.69 185 LEU A O 1
ATOM 1416 N N . ASN A 1 186 ? -9.255 -0.171 4.689 1.00 97.38 186 ASN A N 1
ATOM 1417 C CA . ASN A 1 186 ? -8.602 0.099 3.404 1.00 97.38 186 ASN A CA 1
ATOM 1418 C C . ASN A 1 186 ? -9.293 -0.618 2.227 1.00 97.38 186 ASN A C 1
ATOM 1420 O O . ASN A 1 186 ? -9.325 -0.081 1.122 1.00 97.38 186 ASN A O 1
ATOM 1424 N N . VAL A 1 187 ? -9.890 -1.795 2.451 1.00 96.75 187 VAL A N 1
ATOM 1425 C CA . VAL A 1 187 ? -10.749 -2.491 1.472 1.00 96.75 187 VAL A CA 1
ATOM 1426 C C . VAL A 1 187 ? -11.936 -1.618 1.081 1.00 96.75 187 VAL A C 1
ATOM 1428 O O . VAL A 1 187 ? -12.174 -1.401 -0.106 1.00 96.75 187 VAL A O 1
ATOM 1431 N N . ILE A 1 188 ? -12.638 -1.071 2.071 1.00 95.75 188 ILE A N 1
ATOM 1432 C CA . ILE A 1 188 ? -13.795 -0.196 1.864 1.00 95.75 188 ILE A CA 1
ATOM 1433 C C . ILE A 1 188 ? -13.394 1.029 1.045 1.00 95.75 188 ILE A C 1
ATOM 1435 O O . ILE A 1 188 ? -14.057 1.344 0.064 1.00 95.75 188 ILE A O 1
ATOM 1439 N N . GLN A 1 189 ? -12.268 1.663 1.375 1.00 96.06 189 GLN A N 1
ATOM 1440 C CA . GLN A 1 189 ? -11.774 2.839 0.652 1.00 96.06 189 GLN A CA 1
ATOM 1441 C C . GLN A 1 189 ? -11.462 2.553 -0.819 1.00 96.06 189 GLN A C 1
ATOM 1443 O O . GLN A 1 189 ? -11.794 3.358 -1.691 1.00 96.06 189 GLN A O 1
ATOM 1448 N N . CYS A 1 190 ? -10.849 1.404 -1.112 1.00 97.38 190 CYS A N 1
ATOM 1449 C CA . CYS A 1 190 ? -10.613 0.973 -2.488 1.00 97.38 190 CYS A CA 1
ATOM 1450 C C . CYS A 1 190 ? -11.938 0.755 -3.239 1.00 97.38 190 CYS A C 1
ATOM 1452 O O . CYS A 1 190 ? -12.081 1.237 -4.361 1.00 97.38 190 CYS A O 1
ATOM 1454 N N . ILE A 1 191 ? -12.916 0.081 -2.620 1.00 96.31 191 ILE A N 1
ATOM 1455 C CA . ILE A 1 191 ? -14.234 -0.184 -3.227 1.00 96.31 191 ILE A CA 1
ATOM 1456 C C . ILE A 1 191 ? -15.006 1.118 -3.471 1.00 96.31 191 ILE A C 1
ATOM 1458 O O . ILE A 1 191 ? -15.545 1.315 -4.557 1.00 96.31 191 ILE A O 1
ATOM 1462 N N . GLN A 1 192 ? -15.019 2.037 -2.501 1.00 95.25 192 GLN A N 1
ATOM 1463 C CA . GLN A 1 192 ? -15.619 3.371 -2.643 1.00 95.25 192 GLN A CA 1
ATOM 1464 C C . GLN A 1 192 ? -14.994 4.169 -3.796 1.00 95.25 192 GLN A C 1
ATOM 1466 O O . GLN A 1 192 ? -15.670 4.979 -4.423 1.00 95.25 192 GLN A O 1
ATOM 1471 N N . SER A 1 193 ? -13.721 3.907 -4.101 1.00 96.75 193 SER A N 1
ATOM 1472 C CA . SER A 1 193 ? -12.981 4.512 -5.216 1.00 96.75 193 SER A CA 1
ATOM 1473 C C . SER A 1 193 ? -13.163 3.752 -6.542 1.00 96.75 193 SER A C 1
ATOM 1475 O O . SER A 1 193 ? -12.459 4.003 -7.515 1.00 96.75 193 SER A O 1
ATOM 1477 N N . GLY A 1 194 ? -14.095 2.794 -6.595 1.00 96.94 194 GLY A N 1
ATOM 1478 C CA . GLY A 1 194 ? -14.449 2.041 -7.799 1.00 96.94 194 GLY A CA 1
ATOM 1479 C C . GLY A 1 194 ? -13.584 0.810 -8.077 1.00 96.94 194 GLY A C 1
ATOM 1480 O O . GLY A 1 194 ? -13.747 0.184 -9.127 1.00 96.94 194 GLY A O 1
ATOM 1481 N N . ALA A 1 195 ? -12.667 0.440 -7.177 1.00 96.44 195 ALA A N 1
ATOM 1482 C CA . ALA A 1 195 ? -11.867 -0.764 -7.357 1.00 96.44 195 ALA A CA 1
ATOM 1483 C C . ALA A 1 195 ? -12.696 -2.034 -7.132 1.00 96.44 195 ALA A C 1
ATOM 1485 O O . ALA A 1 195 ? -13.524 -2.114 -6.225 1.00 96.44 195 ALA A O 1
ATOM 1486 N N . SER A 1 196 ? -12.416 -3.063 -7.929 1.00 91.44 196 SER A N 1
ATOM 1487 C CA . SER A 1 196 ? -12.940 -4.409 -7.695 1.00 91.44 196 SER A CA 1
ATOM 1488 C C . SER A 1 196 ? -11.940 -5.198 -6.857 1.00 91.44 196 SER A C 1
ATOM 1490 O O . SER A 1 196 ? -10.798 -5.389 -7.268 1.00 91.44 196 SER A O 1
ATOM 1492 N N . ILE A 1 197 ? -12.356 -5.655 -5.675 1.00 79.62 197 ILE A N 1
ATOM 1493 C CA . ILE A 1 197 ? -11.538 -6.530 -4.828 1.00 79.62 197 ILE A CA 1
ATOM 1494 C C . ILE A 1 197 ? -12.032 -7.961 -5.021 1.00 79.62 197 ILE A C 1
ATOM 1496 O O . ILE A 1 197 ? -13.208 -8.242 -4.795 1.00 79.62 197 ILE A O 1
ATOM 1500 N N . GLY A 1 198 ? -11.138 -8.840 -5.473 1.00 60.25 198 GLY A N 1
ATOM 1501 C CA . GLY A 1 198 ? -11.406 -10.253 -5.745 1.00 60.25 198 GLY A CA 1
ATOM 1502 C C . GLY A 1 198 ? -10.294 -11.156 -5.248 1.00 60.25 198 GLY A C 1
ATOM 1503 O O . GLY A 1 198 ? -9.216 -10.627 -4.890 1.00 60.25 198 GLY A O 1
#

Mean predicted aligned error: 4.3 Å

Radius of gyration: 16.78 Å; Cα contacts (8 Å, |Δi|>4): 389; chains: 1; bounding box: 46×29×44 Å

Solvent-accessible surface area (backbone atoms only — not comparable to full-atom values): 11066 Å² total; per-residue (Å²): 107,50,79,46,79,55,93,97,45,78,49,73,38,79,41,79,88,51,51,59,69,54,74,80,52,74,88,48,79,58,28,62,56,27,44,40,53,50,26,52,77,69,74,42,79,69,65,58,40,33,32,50,46,70,70,60,45,66,45,73,44,73,58,58,89,90,65,76,65,34,77,77,46,81,24,19,27,40,35,35,65,63,88,86,54,52,72,46,66,76,70,81,56,31,33,39,36,40,35,38,47,96,60,37,40,38,27,30,44,39,33,76,73,11,45,55,69,36,37,52,17,50,51,44,43,48,43,28,75,74,70,67,42,57,39,60,69,33,47,73,46,75,48,79,47,51,46,40,94,71,37,72,49,56,69,79,58,45,63,64,44,46,82,48,76,68,46,39,70,22,47,49,72,64,87,94,44,33,24,42,25,60,62,53,41,41,51,49,31,26,42,77,45,50,30,51,87,128

Sequence (198 aa):
MHVFRKANVLAIFSDRTSGDLSFFDVSRPSTFENWITLTTKLGLQSYLPFFLSQTHKDCIVDVSPGTAPGNQGSADAITVSEHRFPIGVFSADCLPVLIAGKKVLGAVHASWKNSRLGISGKIVNHLTEKFGESAGDLNIFMGPCIGQCCLELGEEVMHQIITDDQSFSACSSKGKKWHLDLRALNVIQCIQSGASIG

Secondary structure (DSSP, 8-state):
-EEEEETTEEEEE--GGG----TT-TT-THHHHHHHHHHHHTT---PPPEEEE--SS--EEEE-TTPPSEEEEE-SEEEES-TTS-B----SSSEEEEEE-SS-EEEEEE-HHHHTTTHHHHHHHHHHHHH---GGG-EEEE-----TTT-EE-HHHHTTT-SSHHHHHTEEEETTEEEE-HHHHHHHHHHHTTPPP-

Nearest PDB structures (foldseek):
  6dzd-assembly2_B  TM=9.154E-01  e=6.175E-15  Bacillus licheniformis
  6t0y-assembly1_A  TM=8.563E-01  e=5.069E-12  Geobacillus stearothermophilus
  1xaf-assembly1_B  TM=8.615E-01  e=4.769E-12  Shigella flexneri 2a str. 2457T
  1z9t-assembly1_A  TM=8.391E-01  e=1.430E-11  Escherichia coli
  1xfj-assembly1_A  TM=7.866E-01  e=8.778E-12  Caulobacter vibrioides

Foldseek 3Di:
DDWDDDPPDIDDDDDCVLPDCPLVPVVDPCNLVSQVVVCVVVVHDSAAAAEEPEDLALDEAEDDPPDGHDYPYYDFKYKYQDPPHHYEYDDDQFKWKWKDFPRMIMIGGHDLSHLLVLSLLVVLLCCCVPVVTQLQRMDMDIDDHHAQVPAWDAPVSLVSQPPDPQSCVQWDDDPRIITGGSVSSSVSSSVVSVYDDD

pLDDT: mean 91.71, std 7.09, range [60.25, 98.5]